Protein AF-A0A7S4C2U4-F1 (afdb_monomer_lite)

Organism: Chrysotila carterae (NCBI:txid13221)

InterPro domains:
  IPR002108 Actin-depolymerising factor homology domain [PF00241] (99-206)
  IPR002108 Actin-depolymerising factor homology domain [PS51263] (93-214)
  IPR011171 Glia maturation factor [PTHR11249] (96-211)
  IPR029006 ADF-H/Gelsolin-like domain superfamily [G3DSA:3.40.20.10] (89-213)

Foldseek 3Di:
DVVVVVVVVVVVVVVVVVVVVVVVVVVVVVVVVVVVVVVVVVVVVVVVVVVVVVVVVVVVVVVVVVVVVVVVVVVVVVCVVPPDDDPPDPPDQLDAAEDVCNLVVLVCCVPPADAFWKWKWDQPVVRSYIDTPDTDHDDDPVNVVVVLVVVLVVQAKIWMWGFHWDQDPVRDTDGAIAIEIRHHPNHDPSRVCSSPRCVVVVCVSSVHPDYDYD

Sequence (214 aa):
ARAAEAAAAAARQQQMRVAEKERAEEERKRRSIEGRQKQAEISRLAEEHRQQMAAIEAQMAAEQAALAAERQRQEQIRIEREAPKLKIVDGEDFSYNLQSGLASKLKTFRQRGNGGDTLVLKIEHELNELQLDASLKALSLEALSETLDDFASRAQPRYVLHIHQFAHADGRVSLPIAFLVLMPDHVPVHLKVLYTRPVAGLCDTFGVAKHVTP

Radius of gyration: 44.0 Å; chains: 1; bounding box: 71×60×136 Å

Secondary structure (DSSP, 8-state):
-HHHHHHHHHHHHHHHHHHHHHHHHHHHHHHHHHHHHHHHHHHHHHHHHHHHHHHHHHHHHHHHHHHHHHHHHHHHHHHHHHS------TT---PPEEPTTHHHHHHHHHHH--TT-EEEEEEETTTTEEEEEEEE-S--HHHHHHHHHHHHHTT--EEEEEE--EE-TTS-EE-PEEEEEE--TTS-HHHHHHHHTTHHHHHHHHT-S-EE--

Structure (mmCIF, N/CA/C/O backbone):
data_AF-A0A7S4C2U4-F1
#
_entry.id   AF-A0A7S4C2U4-F1
#
loop_
_atom_site.group_PDB
_atom_site.id
_atom_site.type_symbol
_atom_site.label_atom_id
_atom_site.label_alt_id
_atom_site.label_comp_id
_atom_site.label_asym_id
_atom_site.label_entity_id
_atom_site.label_seq_id
_atom_site.pdbx_PDB_ins_code
_atom_site.Cartn_x
_atom_site.Cartn_y
_atom_site.Cartn_z
_atom_site.occupancy
_atom_site.B_iso_or_equiv
_atom_site.auth_seq_id
_atom_site.auth_comp_id
_atom_site.auth_asym_id
_atom_site.auth_atom_id
_atom_site.pdbx_PDB_model_num
ATOM 1 N N . ALA A 1 1 ? 34.526 34.453 -110.792 1.00 60.12 1 ALA A N 1
ATOM 2 C CA . ALA A 1 1 ? 34.380 33.045 -110.361 1.00 60.12 1 ALA A CA 1
ATOM 3 C C . ALA A 1 1 ? 35.151 32.755 -109.064 1.00 60.12 1 ALA A C 1
ATOM 5 O O . ALA A 1 1 ? 34.501 32.594 -108.043 1.00 60.12 1 ALA A O 1
ATOM 6 N N . ARG A 1 2 ? 36.497 32.809 -109.040 1.00 58.97 2 ARG A N 1
ATOM 7 C CA . ARG A 1 2 ? 37.312 32.422 -107.858 1.00 58.97 2 ARG A CA 1
ATOM 8 C C . ARG A 1 2 ? 37.079 33.235 -106.565 1.00 58.97 2 ARG A C 1
ATOM 10 O O . ARG A 1 2 ? 37.134 32.669 -105.483 1.00 58.97 2 ARG A O 1
ATOM 17 N N . ALA A 1 3 ? 36.776 34.536 -106.653 1.00 62.75 3 ALA A N 1
ATOM 18 C CA . ALA A 1 3 ? 36.526 35.372 -105.465 1.00 62.75 3 ALA A CA 1
ATOM 19 C C . ALA A 1 3 ? 35.169 35.090 -104.781 1.00 62.75 3 ALA A C 1
ATOM 21 O O . ALA A 1 3 ? 35.074 35.133 -103.558 1.00 62.75 3 ALA A O 1
ATOM 22 N N . ALA A 1 4 ? 34.130 34.752 -105.555 1.00 66.00 4 ALA A N 1
ATOM 23 C CA . ALA A 1 4 ? 32.811 34.399 -105.019 1.00 66.00 4 ALA A CA 1
ATOM 24 C C . ALA A 1 4 ? 32.817 33.009 -104.356 1.00 66.00 4 ALA A C 1
ATOM 26 O O . ALA A 1 4 ? 32.166 32.796 -103.337 1.00 66.00 4 ALA A O 1
ATOM 27 N N . GLU A 1 5 ? 33.606 32.081 -104.899 1.00 68.00 5 GLU A N 1
ATOM 28 C CA . GLU A 1 5 ? 33.796 30.737 -104.348 1.00 68.00 5 GLU A CA 1
ATOM 29 C C . GLU A 1 5 ? 34.576 30.761 -103.020 1.00 68.00 5 GLU A C 1
ATOM 31 O O . GLU A 1 5 ? 34.187 30.094 -102.062 1.00 68.00 5 GLU A O 1
ATOM 36 N N . ALA A 1 6 ? 35.605 31.611 -102.911 1.00 70.62 6 ALA A N 1
ATOM 37 C CA . ALA A 1 6 ? 36.339 31.829 -101.662 1.00 70.62 6 ALA A CA 1
ATOM 38 C C . ALA A 1 6 ? 35.465 32.465 -100.561 1.00 70.62 6 ALA A C 1
ATOM 40 O O . ALA A 1 6 ? 35.530 32.049 -99.403 1.00 70.62 6 ALA A O 1
ATOM 41 N N . ALA A 1 7 ? 34.600 33.424 -100.914 1.00 71.44 7 ALA A N 1
ATOM 42 C CA . ALA A 1 7 ? 33.655 34.030 -99.973 1.00 71.44 7 ALA A CA 1
ATOM 43 C C . ALA A 1 7 ? 32.590 33.026 -99.488 1.00 71.44 7 ALA A C 1
ATOM 45 O O . ALA A 1 7 ? 32.277 32.977 -98.297 1.00 71.44 7 ALA A O 1
ATOM 46 N N . ALA A 1 8 ? 32.081 32.167 -100.379 1.00 72.69 8 ALA A N 1
ATOM 47 C CA . ALA A 1 8 ? 31.150 31.100 -100.016 1.00 72.69 8 ALA A CA 1
ATOM 48 C C . ALA A 1 8 ? 31.802 30.029 -99.118 1.00 72.69 8 ALA A C 1
ATOM 50 O O . ALA A 1 8 ? 31.168 29.536 -98.182 1.00 72.69 8 ALA A O 1
ATOM 51 N N . ALA A 1 9 ? 33.074 29.693 -99.354 1.00 76.00 9 ALA A N 1
ATOM 52 C CA . ALA A 1 9 ? 33.834 28.780 -98.500 1.00 76.00 9 ALA A CA 1
ATOM 53 C C . ALA A 1 9 ? 34.078 29.365 -97.095 1.00 76.00 9 ALA A C 1
ATOM 55 O O . ALA A 1 9 ? 33.896 28.661 -96.100 1.00 76.00 9 ALA A O 1
ATOM 56 N N . ALA A 1 10 ? 34.407 30.657 -96.998 1.00 77.19 10 ALA A N 1
ATOM 57 C CA . ALA A 1 10 ? 34.572 31.351 -95.720 1.00 77.19 10 ALA A CA 1
ATOM 58 C C . ALA A 1 10 ? 33.257 31.423 -94.920 1.00 77.19 10 ALA A C 1
ATOM 60 O O . ALA A 1 10 ? 33.250 31.144 -93.720 1.00 77.19 10 ALA A O 1
ATOM 61 N N . ALA A 1 11 ? 32.129 31.701 -95.584 1.00 78.44 11 ALA A N 1
ATOM 62 C CA . ALA A 1 11 ? 30.812 31.709 -94.947 1.00 78.44 11 ALA A CA 1
ATOM 63 C C . ALA A 1 11 ? 30.420 30.323 -94.399 1.00 78.44 11 ALA A C 1
ATOM 65 O O . ALA A 1 11 ? 29.939 30.220 -93.271 1.00 78.44 11 ALA A O 1
ATOM 66 N N . ARG A 1 12 ? 30.698 29.242 -95.144 1.00 79.50 12 ARG A N 1
ATOM 67 C CA . ARG A 1 12 ? 30.475 27.860 -94.675 1.00 79.50 12 ARG A CA 1
ATOM 68 C C . ARG A 1 12 ? 31.358 27.506 -93.478 1.00 79.50 12 ARG A C 1
ATOM 70 O O . ARG A 1 12 ? 30.877 26.892 -92.531 1.00 79.50 12 ARG A O 1
ATOM 77 N N . GLN A 1 13 ? 32.626 27.922 -93.475 1.00 79.06 13 GLN A N 1
ATOM 78 C CA . GLN A 1 13 ? 33.514 27.721 -92.323 1.00 79.06 13 GLN A CA 1
ATOM 79 C C . GLN A 1 13 ? 33.041 28.489 -91.085 1.00 79.06 13 GLN A C 1
ATOM 81 O O . GLN A 1 13 ? 33.108 27.967 -89.972 1.00 79.06 13 GLN A O 1
ATOM 86 N N . GLN A 1 14 ? 32.531 29.708 -91.261 1.00 80.81 14 GLN A N 1
ATOM 87 C CA . GLN A 1 14 ? 31.993 30.499 -90.160 1.00 80.81 14 GLN A CA 1
ATOM 88 C C . GLN A 1 14 ? 30.704 29.883 -89.598 1.00 80.81 14 GLN A C 1
ATOM 90 O O . GLN A 1 14 ? 30.564 29.792 -88.381 1.00 80.81 14 GLN A O 1
ATOM 95 N N . GLN A 1 15 ? 29.818 29.373 -90.459 1.00 81.75 15 GLN A N 1
ATOM 96 C CA . GLN A 1 15 ? 28.617 28.645 -90.040 1.00 81.75 15 GLN A CA 1
ATOM 97 C C . GLN A 1 15 ? 28.951 27.347 -89.292 1.00 81.75 15 GLN A C 1
ATOM 99 O O . GLN A 1 15 ? 28.357 27.083 -88.250 1.00 81.75 15 GLN A O 1
ATOM 104 N N . MET A 1 16 ? 29.943 26.574 -89.752 1.00 79.31 16 MET A N 1
ATOM 105 C CA . MET A 1 16 ? 30.397 25.372 -89.037 1.00 79.31 16 MET A CA 1
ATOM 106 C C . MET A 1 16 ? 30.960 25.707 -87.650 1.00 79.31 16 MET A C 1
ATOM 108 O O . MET A 1 16 ? 30.608 25.046 -86.680 1.00 79.31 16 MET A O 1
ATOM 112 N N . ARG A 1 17 ? 31.753 26.779 -87.521 1.00 82.75 17 ARG A N 1
ATOM 113 C CA . ARG A 1 17 ? 32.297 27.221 -86.222 1.00 82.75 17 ARG A CA 1
ATOM 114 C C . ARG A 1 17 ? 31.223 27.687 -85.239 1.00 82.75 17 ARG A C 1
ATOM 116 O O . ARG A 1 17 ? 31.384 27.495 -84.037 1.00 82.75 17 ARG A O 1
ATOM 123 N N . VAL A 1 18 ? 30.161 28.333 -85.723 1.00 85.62 18 VAL A N 1
ATOM 124 C CA . VAL A 1 18 ? 29.023 28.733 -84.877 1.00 85.62 18 VAL A CA 1
ATOM 125 C C . VAL A 1 18 ? 28.248 27.494 -84.427 1.00 85.62 18 VAL A C 1
ATOM 127 O O . VAL A 1 18 ? 28.039 27.323 -83.230 1.00 85.62 18 VAL A O 1
ATOM 130 N N . ALA A 1 19 ? 27.943 26.577 -85.349 1.00 83.75 19 ALA A N 1
ATOM 131 C CA . ALA A 1 19 ? 27.244 25.333 -85.032 1.00 83.75 19 ALA A CA 1
ATOM 132 C C . ALA A 1 19 ? 28.030 24.430 -84.057 1.00 83.75 19 ALA A C 1
ATOM 134 O O . ALA A 1 19 ? 27.440 23.806 -83.178 1.00 83.75 19 ALA A O 1
ATOM 135 N N . GLU A 1 20 ? 29.361 24.364 -84.168 1.00 87.38 20 GLU A N 1
ATOM 136 C CA . GLU A 1 20 ? 30.212 23.630 -83.218 1.00 87.38 20 GLU A CA 1
ATOM 137 C C . GLU A 1 20 ? 30.194 24.248 -81.816 1.00 87.38 20 GLU A C 1
ATOM 139 O O . GLU A 1 20 ? 30.134 23.519 -80.825 1.00 87.38 20 GLU A O 1
ATOM 144 N N . LYS A 1 21 ? 30.208 25.584 -81.715 1.00 86.12 21 LYS A N 1
ATOM 145 C CA . LYS A 1 21 ? 30.108 26.285 -80.426 1.00 86.12 21 LYS A CA 1
ATOM 146 C C . LYS A 1 21 ? 28.754 26.063 -79.759 1.00 86.12 21 LYS A C 1
ATOM 148 O O . LYS A 1 21 ? 28.721 25.769 -78.568 1.00 86.12 21 LYS A O 1
ATOM 153 N N . GLU A 1 22 ? 27.663 26.147 -80.517 1.00 85.38 22 GLU A N 1
ATOM 154 C CA . GLU A 1 22 ? 26.311 25.898 -80.003 1.00 85.38 22 GLU A CA 1
ATOM 155 C C . GLU A 1 22 ? 26.153 24.453 -79.515 1.00 85.38 22 GLU A C 1
ATOM 157 O O . GLU A 1 22 ? 25.696 24.230 -78.394 1.00 85.38 22 GLU A O 1
ATOM 162 N N . ARG A 1 23 ? 26.640 23.466 -80.283 1.00 83.12 23 ARG A N 1
ATOM 163 C CA . ARG A 1 23 ? 26.654 22.056 -79.853 1.00 83.12 23 ARG A CA 1
ATOM 164 C C . ARG A 1 23 ? 27.471 21.847 -78.578 1.00 83.12 23 ARG A C 1
ATOM 166 O O . ARG A 1 23 ? 27.026 21.137 -77.679 1.00 83.12 23 ARG A O 1
ATOM 173 N N . ALA A 1 24 ? 28.636 22.486 -78.469 1.00 84.25 24 ALA A N 1
ATOM 174 C CA . ALA A 1 24 ? 29.472 22.396 -77.274 1.00 84.25 24 ALA A CA 1
ATOM 175 C C . ALA A 1 24 ? 28.805 23.034 -76.039 1.00 84.25 24 ALA A C 1
ATOM 177 O O . ALA A 1 24 ? 28.948 22.527 -74.924 1.00 84.25 24 ALA A O 1
ATOM 178 N N . GLU A 1 25 ? 28.062 24.132 -76.208 1.00 85.56 25 GLU A N 1
ATOM 179 C CA . GLU A 1 25 ? 27.298 24.756 -75.123 1.00 85.56 25 GLU A CA 1
ATOM 180 C C . GLU A 1 25 ? 26.090 23.920 -74.693 1.00 85.56 25 GLU A C 1
ATOM 182 O O . GLU A 1 25 ? 25.845 23.770 -73.492 1.00 85.56 25 GLU A O 1
ATOM 187 N N . GLU A 1 26 ? 25.354 23.335 -75.638 1.00 83.88 26 GLU A N 1
ATOM 188 C CA . GLU A 1 26 ? 24.252 22.418 -75.337 1.00 83.88 26 GLU A CA 1
ATOM 189 C C . GLU A 1 26 ? 24.738 21.165 -74.605 1.00 83.88 26 GLU A C 1
ATOM 191 O O . GLU A 1 26 ? 24.127 20.749 -73.617 1.00 83.88 26 GLU A O 1
ATOM 196 N N . GLU A 1 27 ? 25.868 20.595 -75.023 1.00 85.31 27 GLU A N 1
ATOM 197 C CA . GLU A 1 27 ? 26.453 19.427 -74.369 1.00 85.31 27 GLU A CA 1
ATOM 198 C C . GLU A 1 27 ? 26.912 19.748 -72.936 1.00 85.31 27 GLU A C 1
ATOM 200 O O . GLU A 1 27 ? 26.676 18.966 -72.011 1.00 85.31 27 GLU A O 1
ATOM 205 N N . ARG A 1 28 ? 27.482 20.940 -72.701 1.00 83.50 28 ARG A N 1
ATOM 206 C CA . ARG A 1 28 ? 27.810 21.425 -71.347 1.00 83.50 28 ARG A CA 1
ATOM 207 C C . ARG A 1 28 ? 26.566 21.592 -70.475 1.00 83.50 28 ARG A C 1
ATOM 209 O O . ARG A 1 28 ? 26.591 21.195 -69.308 1.00 83.50 28 ARG A O 1
ATOM 216 N N . LYS A 1 29 ? 25.478 22.143 -71.024 1.00 87.75 29 LYS A N 1
ATOM 217 C CA . LYS A 1 29 ? 24.197 22.285 -70.309 1.00 87.75 29 LYS A CA 1
ATOM 218 C C . LYS A 1 29 ? 23.611 20.917 -69.950 1.00 87.75 29 LYS A C 1
ATOM 220 O O . LYS A 1 29 ? 23.240 20.721 -68.796 1.00 87.75 29 LYS A O 1
ATOM 225 N N . ARG A 1 30 ? 23.607 19.954 -70.882 1.00 85.06 30 ARG A N 1
ATOM 226 C CA . ARG A 1 30 ? 23.137 18.578 -70.630 1.00 85.06 30 ARG A CA 1
ATOM 227 C C . ARG A 1 30 ? 23.945 17.887 -69.535 1.00 85.06 30 ARG A C 1
ATOM 229 O O . ARG A 1 30 ? 23.359 17.439 -68.556 1.00 85.06 30 ARG A O 1
ATOM 236 N N . ARG A 1 31 ? 25.280 17.907 -69.620 1.00 83.44 31 ARG A N 1
ATOM 237 C CA . ARG A 1 31 ? 26.158 17.317 -68.590 1.00 83.44 31 ARG A CA 1
ATOM 238 C C . ARG A 1 31 ? 25.970 17.966 -67.215 1.00 83.44 31 ARG A C 1
ATOM 240 O O . ARG A 1 31 ? 26.028 17.279 -66.199 1.00 83.44 31 ARG A O 1
ATOM 247 N N . SER A 1 32 ? 25.723 19.277 -67.164 1.00 87.38 32 SER A N 1
ATOM 248 C CA . SER A 1 32 ? 25.450 19.985 -65.906 1.00 87.38 32 SER A CA 1
ATOM 249 C C . SER A 1 32 ? 24.106 19.585 -65.288 1.00 87.38 32 SER A C 1
ATOM 251 O O . SER A 1 32 ? 24.031 19.367 -64.078 1.00 87.38 32 SER A O 1
ATOM 253 N N . ILE A 1 33 ? 23.059 19.448 -66.106 1.00 86.88 33 ILE A N 1
ATOM 254 C CA . ILE A 1 33 ? 21.729 19.011 -65.659 1.00 86.88 33 ILE A CA 1
ATOM 255 C C . ILE A 1 33 ? 21.781 17.559 -65.175 1.00 86.88 33 ILE A C 1
ATOM 257 O O . ILE A 1 33 ? 21.327 17.278 -64.070 1.00 86.88 33 ILE A O 1
ATOM 261 N N . GLU A 1 34 ? 22.404 16.663 -65.940 1.00 86.25 34 GLU A N 1
ATOM 262 C CA . GLU A 1 34 ? 22.583 15.257 -65.560 1.00 86.25 34 GLU A CA 1
ATOM 263 C C . GLU A 1 34 ? 23.401 15.112 -64.270 1.00 86.25 34 GLU A C 1
ATOM 265 O O . GLU A 1 34 ? 23.058 14.308 -63.406 1.00 86.25 34 GLU A O 1
ATOM 270 N N . GLY A 1 35 ? 24.455 15.919 -64.095 1.00 86.19 35 GLY A N 1
ATOM 271 C CA . GLY A 1 35 ? 25.240 15.945 -62.859 1.00 86.19 35 GLY A CA 1
ATOM 272 C C . GLY A 1 35 ? 24.413 16.372 -61.643 1.00 86.19 35 GLY A C 1
ATOM 273 O O . GLY A 1 35 ? 24.498 15.744 -60.590 1.00 86.19 35 GLY A O 1
ATOM 274 N N . ARG A 1 36 ? 23.557 17.394 -61.791 1.00 86.75 36 ARG A N 1
ATOM 275 C CA . ARG A 1 36 ? 22.638 17.833 -60.725 1.00 86.75 36 ARG A CA 1
ATOM 276 C C . ARG A 1 36 ? 21.564 16.791 -60.418 1.00 86.75 36 ARG A C 1
ATOM 278 O O . ARG A 1 36 ? 21.256 16.590 -59.249 1.00 86.75 36 ARG A O 1
ATOM 285 N N . GLN A 1 37 ? 21.026 16.123 -61.437 1.00 88.12 37 GLN A N 1
ATOM 286 C CA . GLN A 1 37 ? 20.032 15.059 -61.267 1.00 88.12 37 GLN A CA 1
ATOM 287 C C . GLN A 1 37 ? 20.620 13.856 -60.524 1.00 88.12 37 GLN A C 1
ATOM 289 O O . GLN A 1 37 ? 20.046 13.428 -59.528 1.00 88.12 37 GLN A O 1
ATOM 294 N N . LYS A 1 38 ? 21.809 13.386 -60.926 1.00 90.12 38 LYS A N 1
ATOM 295 C CA . LYS A 1 38 ? 22.518 12.298 -60.232 1.00 90.12 38 LYS A CA 1
ATOM 296 C C . LYS A 1 38 ? 22.852 12.666 -58.788 1.00 90.12 38 LYS A C 1
ATOM 298 O O . LYS A 1 38 ? 22.666 11.854 -57.889 1.00 90.12 38 LYS A O 1
ATOM 303 N N . GLN A 1 39 ? 23.301 13.898 -58.544 1.00 89.81 39 GLN A N 1
ATOM 304 C CA . GLN A 1 39 ? 23.599 14.359 -57.188 1.00 89.81 39 GLN A CA 1
ATOM 305 C C . GLN A 1 39 ? 22.340 14.426 -56.307 1.00 89.81 39 GLN A C 1
ATOM 307 O O . GLN A 1 39 ? 22.391 14.033 -55.142 1.00 89.81 39 GLN A O 1
ATOM 312 N N . ALA A 1 40 ? 21.214 14.891 -56.858 1.00 90.38 40 ALA A N 1
ATOM 313 C CA . ALA A 1 40 ? 19.934 14.932 -56.155 1.00 90.38 40 ALA A CA 1
ATOM 314 C C . ALA A 1 40 ? 19.420 13.519 -55.824 1.00 90.38 40 ALA A C 1
ATOM 316 O O . ALA A 1 40 ? 18.981 13.267 -54.701 1.00 90.38 40 ALA A O 1
ATOM 317 N N . GLU A 1 41 ? 19.541 12.578 -56.760 1.00 90.75 41 GLU A N 1
ATOM 318 C CA . GLU A 1 41 ? 19.151 11.179 -56.561 1.00 90.75 41 GLU A CA 1
ATOM 319 C C . GLU A 1 41 ? 19.986 10.501 -55.464 1.00 90.75 41 GLU A C 1
ATOM 321 O O . GLU A 1 41 ? 19.426 9.892 -54.553 1.00 90.75 41 GLU A O 1
ATOM 326 N N . ILE A 1 42 ? 21.310 10.702 -55.469 1.00 89.50 42 ILE A N 1
ATOM 327 C CA . ILE A 1 42 ? 22.208 10.203 -54.414 1.00 89.50 42 ILE A CA 1
ATOM 328 C C . ILE A 1 42 ? 21.830 10.791 -53.049 1.00 89.50 42 ILE A C 1
ATOM 330 O O . ILE A 1 42 ? 21.787 10.060 -52.059 1.00 89.50 42 ILE A O 1
ATOM 334 N N . SER A 1 43 ? 21.528 12.094 -52.972 1.00 91.62 43 SER A N 1
ATOM 335 C CA . SER A 1 43 ? 21.109 12.707 -51.705 1.00 91.62 43 SER A CA 1
ATOM 336 C C . SER A 1 43 ? 19.789 12.145 -51.178 1.00 91.62 43 SER A C 1
ATOM 338 O O . SER A 1 43 ? 19.681 11.922 -49.972 1.00 91.62 43 SER A O 1
ATOM 340 N N . ARG A 1 44 ? 18.827 11.849 -52.064 1.00 93.31 44 ARG A N 1
ATOM 341 C CA . ARG A 1 44 ? 17.529 11.283 -51.683 1.00 93.31 44 ARG A CA 1
ATOM 342 C C . ARG A 1 44 ? 17.676 9.855 -51.169 1.00 93.31 44 ARG A C 1
ATOM 344 O O . ARG A 1 44 ? 17.186 9.549 -50.091 1.00 93.31 44 ARG A O 1
ATOM 351 N N . LEU A 1 45 ? 18.431 9.018 -51.883 1.00 92.88 45 LEU A N 1
ATOM 352 C CA . LEU A 1 45 ? 18.723 7.645 -51.461 1.00 92.88 45 LEU A CA 1
ATOM 353 C C . LEU A 1 45 ? 19.475 7.604 -50.122 1.00 92.88 45 LEU A C 1
ATOM 355 O O . LEU A 1 45 ? 19.182 6.769 -49.269 1.00 92.88 45 LEU A O 1
ATOM 359 N N . ALA A 1 46 ? 20.415 8.527 -49.901 1.00 92.69 46 ALA A N 1
ATOM 360 C CA . ALA A 1 46 ? 21.121 8.632 -48.626 1.00 92.69 46 ALA A CA 1
ATOM 361 C C . ALA A 1 46 ? 20.195 9.063 -47.476 1.00 92.69 46 ALA A C 1
ATOM 363 O O . ALA A 1 46 ? 20.379 8.627 -46.341 1.00 92.69 46 ALA A O 1
ATOM 364 N N . GLU A 1 47 ? 19.213 9.923 -47.744 1.00 92.62 47 GLU A N 1
ATOM 365 C CA . GLU A 1 47 ? 18.218 10.333 -46.754 1.00 92.62 47 GLU A CA 1
ATOM 366 C C . GLU A 1 47 ? 17.225 9.213 -46.435 1.00 92.62 47 GLU A C 1
ATOM 368 O O . GLU A 1 47 ? 17.003 8.933 -45.260 1.00 92.62 47 GLU A O 1
ATOM 373 N N . GLU A 1 48 ? 16.722 8.509 -47.451 1.00 93.69 48 GLU A N 1
ATOM 374 C CA . GLU A 1 48 ? 15.871 7.323 -47.296 1.00 93.69 48 GLU A CA 1
ATOM 375 C C . GLU A 1 48 ? 16.584 6.241 -46.470 1.00 93.69 48 GLU A C 1
ATOM 377 O O . GLU A 1 48 ? 16.022 5.725 -45.505 1.00 93.69 48 GLU A O 1
ATOM 382 N N . HIS A 1 49 ? 17.857 5.960 -46.767 1.00 93.06 49 HIS A N 1
ATOM 383 C CA . HIS A 1 49 ? 18.658 5.008 -45.995 1.00 93.06 49 HIS A CA 1
ATOM 384 C C . HIS A 1 49 ? 18.847 5.457 -44.536 1.00 93.06 49 HIS A C 1
ATOM 386 O O . HIS A 1 49 ? 18.742 4.645 -43.618 1.00 93.06 49 HIS A O 1
ATOM 392 N N . ARG A 1 50 ? 19.086 6.753 -44.280 1.00 93.00 50 ARG A N 1
ATOM 393 C CA . ARG A 1 50 ? 19.166 7.281 -42.904 1.00 93.00 50 ARG A CA 1
ATOM 394 C C . ARG A 1 50 ? 17.842 7.136 -42.155 1.00 93.00 50 ARG A C 1
ATOM 396 O O . ARG A 1 50 ? 17.856 6.748 -40.992 1.00 93.00 50 ARG A O 1
ATOM 403 N N . GLN A 1 51 ? 16.718 7.421 -42.809 1.00 92.56 51 GLN A N 1
ATOM 404 C CA . GLN A 1 51 ? 15.390 7.266 -42.212 1.00 92.56 51 GLN A CA 1
ATOM 405 C C . GLN A 1 51 ? 15.078 5.795 -41.904 1.00 92.56 51 GLN A C 1
ATOM 407 O O . GLN A 1 51 ? 14.557 5.497 -40.832 1.00 92.56 51 GLN A O 1
ATOM 412 N N . GLN A 1 52 ? 15.451 4.873 -42.795 1.00 92.50 52 GLN A N 1
ATOM 413 C CA . GLN A 1 52 ? 15.304 3.433 -42.571 1.00 92.50 52 GLN A CA 1
ATOM 414 C C . GLN A 1 52 ? 16.144 2.951 -41.385 1.00 92.50 52 GLN A C 1
ATOM 416 O O . GLN A 1 52 ? 15.623 2.251 -40.520 1.00 92.50 52 GLN A O 1
ATOM 421 N N . MET A 1 53 ? 17.410 3.369 -41.293 1.00 92.69 53 MET A N 1
ATOM 422 C CA . MET A 1 53 ? 18.269 3.009 -40.161 1.00 92.69 53 MET A CA 1
ATOM 423 C C . MET A 1 53 ? 17.734 3.564 -38.836 1.00 92.69 53 MET A C 1
ATOM 425 O O . MET A 1 53 ? 17.652 2.822 -37.862 1.00 92.69 53 MET A O 1
ATOM 429 N N . ALA A 1 54 ? 17.276 4.820 -38.811 1.00 94.12 54 ALA A N 1
ATOM 430 C CA . ALA A 1 54 ? 16.662 5.412 -37.622 1.00 94.12 54 ALA A CA 1
ATOM 431 C C . ALA A 1 54 ? 15.366 4.688 -37.205 1.00 94.12 54 ALA A C 1
ATOM 433 O O . ALA A 1 54 ? 15.112 4.507 -36.015 1.00 94.12 54 ALA A O 1
ATOM 434 N N . ALA A 1 55 ? 14.555 4.237 -38.168 1.00 94.69 55 ALA A N 1
ATOM 435 C CA . ALA A 1 55 ? 13.353 3.454 -37.885 1.00 94.69 55 ALA A CA 1
ATOM 436 C C . ALA A 1 55 ? 13.689 2.077 -37.287 1.00 94.69 55 ALA A C 1
ATOM 438 O O . ALA A 1 55 ? 13.039 1.653 -36.332 1.00 94.69 55 ALA A O 1
ATOM 439 N N . ILE A 1 56 ? 14.722 1.406 -37.805 1.00 94.06 56 ILE A N 1
ATOM 440 C CA . ILE A 1 56 ? 15.201 0.120 -37.276 1.00 94.06 56 ILE A CA 1
ATOM 441 C C . ILE A 1 56 ? 15.748 0.295 -35.854 1.00 94.06 56 ILE A C 1
ATOM 443 O O . ILE A 1 56 ? 15.407 -0.482 -34.964 1.00 94.06 56 ILE A O 1
ATOM 447 N N . GLU A 1 57 ? 16.541 1.338 -35.604 1.00 92.19 57 GLU A N 1
ATOM 448 C CA . GLU A 1 57 ? 17.049 1.654 -34.263 1.00 92.19 57 GLU A CA 1
ATOM 449 C C . GLU A 1 57 ? 15.917 1.936 -33.269 1.00 92.19 57 GLU A C 1
ATOM 451 O O . GLU A 1 57 ? 15.934 1.407 -32.157 1.00 92.19 57 GLU A O 1
ATOM 456 N N . ALA A 1 58 ? 14.896 2.697 -33.672 1.00 93.81 58 ALA A N 1
ATOM 457 C CA . ALA A 1 58 ? 13.731 2.963 -32.833 1.00 93.81 58 ALA A CA 1
ATOM 458 C C . ALA A 1 58 ? 12.936 1.684 -32.511 1.00 93.81 58 ALA A C 1
ATOM 460 O O . ALA A 1 58 ? 12.498 1.505 -31.373 1.00 93.81 58 ALA A O 1
ATOM 461 N N . GLN A 1 59 ? 12.781 0.775 -33.481 1.00 93.88 59 GLN A N 1
ATOM 462 C CA . GLN A 1 59 ? 12.133 -0.522 -33.264 1.00 93.88 59 GLN A CA 1
ATOM 463 C C . GLN A 1 59 ? 12.932 -1.402 -32.298 1.00 93.88 59 GLN A C 1
ATOM 465 O O . GLN A 1 59 ? 12.357 -1.926 -31.344 1.00 93.88 59 GLN A O 1
ATOM 470 N N . MET A 1 60 ? 14.253 -1.500 -32.476 1.00 92.50 60 MET A N 1
ATOM 471 C CA . MET A 1 60 ? 15.116 -2.253 -31.560 1.00 92.50 60 MET A CA 1
ATOM 472 C C . MET A 1 60 ? 15.098 -1.666 -30.143 1.00 92.50 60 MET A C 1
ATOM 474 O O . MET A 1 60 ? 15.056 -2.417 -29.171 1.00 92.50 60 MET A O 1
ATOM 478 N N . ALA A 1 61 ? 15.094 -0.337 -30.002 1.00 94.44 61 ALA A N 1
ATOM 479 C CA . ALA A 1 61 ? 15.014 0.318 -28.698 1.00 94.44 61 ALA A CA 1
ATOM 480 C C . ALA A 1 61 ? 13.671 0.043 -27.997 1.00 94.44 61 ALA A C 1
ATOM 482 O O . ALA A 1 61 ? 13.649 -0.252 -26.801 1.00 94.44 61 ALA A O 1
ATOM 483 N N . ALA A 1 62 ? 12.558 0.087 -28.737 1.00 93.00 62 ALA A N 1
ATOM 484 C CA . ALA A 1 62 ? 11.239 -0.256 -28.210 1.00 93.00 62 ALA A CA 1
ATOM 485 C C . ALA A 1 62 ? 11.161 -1.730 -27.773 1.00 93.00 62 ALA A C 1
ATOM 487 O O . ALA A 1 62 ? 10.630 -2.028 -26.703 1.00 93.00 62 ALA A O 1
ATOM 488 N N . GLU A 1 63 ? 11.739 -2.645 -28.554 1.00 91.19 63 GLU A N 1
ATOM 489 C CA . GLU A 1 63 ? 11.794 -4.072 -28.223 1.00 91.19 63 GLU A CA 1
ATOM 490 C C . GLU A 1 63 ? 12.664 -4.343 -26.984 1.00 91.19 63 GLU A C 1
ATOM 492 O O . GLU A 1 63 ? 12.255 -5.080 -26.084 1.00 91.19 63 GLU A O 1
ATOM 497 N N . GLN A 1 64 ? 13.827 -3.692 -26.870 1.00 89.06 64 GLN A N 1
ATOM 498 C CA . GLN A 1 64 ? 14.681 -3.787 -25.682 1.00 89.06 64 GLN A CA 1
ATOM 499 C C . GLN A 1 64 ? 13.989 -3.241 -24.428 1.00 89.06 64 GLN A C 1
ATOM 501 O O . GLN A 1 64 ? 14.093 -3.851 -23.361 1.00 89.06 64 GLN A O 1
ATOM 506 N N . ALA A 1 65 ? 13.255 -2.131 -24.544 1.00 92.69 65 ALA A N 1
ATOM 507 C CA . ALA A 1 65 ? 12.476 -1.575 -23.442 1.00 92.69 65 ALA A CA 1
ATOM 508 C C . ALA A 1 65 ? 11.347 -2.524 -23.003 1.00 92.69 65 ALA A C 1
ATOM 510 O O . ALA A 1 65 ? 11.164 -2.746 -21.805 1.00 92.69 65 ALA A O 1
ATOM 511 N N . ALA A 1 66 ? 10.638 -3.142 -23.954 1.00 92.62 66 ALA A N 1
ATOM 512 C CA . ALA A 1 66 ? 9.604 -4.134 -23.661 1.00 92.62 66 ALA A CA 1
ATOM 513 C C . ALA A 1 66 ? 10.186 -5.383 -22.974 1.00 92.62 66 ALA A C 1
ATOM 515 O O . ALA A 1 66 ? 9.645 -5.851 -21.971 1.00 92.62 66 ALA A O 1
ATOM 516 N N . LEU A 1 67 ? 11.330 -5.883 -23.452 1.00 90.50 67 LEU A N 1
ATOM 517 C CA . LEU A 1 67 ? 12.025 -7.013 -22.837 1.00 90.50 67 LEU A CA 1
ATOM 518 C C . LEU A 1 67 ? 12.513 -6.685 -21.418 1.00 90.50 67 LEU A C 1
ATOM 520 O O . LEU A 1 67 ? 12.437 -7.532 -20.528 1.00 90.50 67 LEU A O 1
ATOM 524 N N . ALA A 1 68 ? 13.010 -5.467 -21.187 1.00 92.81 68 ALA A N 1
ATOM 525 C CA . ALA A 1 68 ? 13.424 -5.015 -19.862 1.00 92.81 68 ALA A CA 1
ATOM 526 C C . ALA A 1 68 ? 12.237 -4.948 -18.887 1.00 92.81 68 ALA A C 1
ATOM 528 O O . ALA A 1 68 ? 12.357 -5.426 -17.757 1.00 92.81 68 ALA A O 1
ATOM 529 N N . ALA A 1 69 ? 11.089 -4.429 -19.332 1.00 90.62 69 ALA A N 1
ATOM 530 C CA . ALA A 1 69 ? 9.864 -4.399 -18.536 1.00 90.62 69 ALA A CA 1
ATOM 531 C C . ALA A 1 69 ? 9.367 -5.816 -18.191 1.00 90.62 69 ALA A C 1
ATOM 533 O O . ALA A 1 69 ? 9.008 -6.088 -17.045 1.00 90.62 69 ALA A O 1
ATOM 534 N N . GLU A 1 70 ? 9.418 -6.750 -19.144 1.00 89.31 70 GLU A N 1
ATOM 535 C CA . GLU A 1 70 ? 9.030 -8.144 -18.903 1.00 89.31 70 GLU A CA 1
ATOM 536 C C . GLU A 1 70 ? 9.988 -8.846 -17.926 1.00 89.31 70 GLU A C 1
ATOM 538 O O . GLU A 1 70 ? 9.546 -9.563 -17.030 1.00 89.31 70 GLU A O 1
ATOM 543 N N . ARG A 1 71 ? 11.300 -8.586 -18.016 1.00 89.19 71 ARG A N 1
ATOM 544 C CA . ARG A 1 71 ? 12.277 -9.086 -17.031 1.00 89.19 71 ARG A CA 1
ATOM 545 C C . ARG A 1 71 ? 12.003 -8.551 -15.631 1.00 89.19 71 ARG A C 1
ATOM 547 O O . ARG A 1 71 ? 12.060 -9.322 -14.679 1.00 89.19 71 ARG A O 1
ATOM 554 N N . GLN A 1 72 ? 11.688 -7.262 -15.499 1.00 85.38 72 GLN A N 1
ATOM 555 C CA . GLN A 1 72 ? 11.316 -6.677 -14.208 1.00 85.38 72 GLN A CA 1
ATOM 556 C C . GLN A 1 72 ? 10.053 -7.333 -13.642 1.00 85.38 72 GLN A C 1
ATOM 558 O O . GLN A 1 72 ? 10.015 -7.672 -12.463 1.00 85.38 72 GLN A O 1
ATOM 563 N N . ARG A 1 73 ? 9.044 -7.584 -14.485 1.00 86.94 73 ARG A N 1
ATOM 564 C CA . ARG A 1 73 ? 7.825 -8.297 -14.086 1.00 86.94 73 ARG A CA 1
ATOM 565 C C . ARG A 1 73 ? 8.117 -9.721 -13.612 1.00 86.94 73 ARG A C 1
ATOM 567 O O . ARG A 1 73 ? 7.585 -10.144 -12.589 1.00 86.94 73 ARG A O 1
ATOM 574 N N . GLN A 1 74 ? 8.961 -10.457 -14.332 1.00 79.44 74 GLN A N 1
ATOM 575 C CA . GLN A 1 74 ? 9.354 -11.815 -13.950 1.00 79.44 74 GLN A CA 1
ATOM 576 C C . GLN A 1 74 ? 10.152 -11.838 -12.647 1.00 79.44 74 GLN A C 1
ATOM 578 O O . GLN A 1 74 ? 9.915 -12.708 -11.812 1.00 79.44 74 GLN A O 1
ATOM 583 N N . GLU A 1 75 ? 11.046 -10.872 -12.447 1.00 78.69 75 GLU A N 1
ATOM 584 C CA . GLU A 1 75 ? 11.794 -10.721 -11.200 1.00 78.69 75 GLU A CA 1
ATOM 585 C C . GLU A 1 75 ? 10.856 -10.415 -10.026 1.00 78.69 75 GLU A C 1
ATOM 587 O O . GLU A 1 75 ? 10.969 -11.043 -8.977 1.00 78.69 75 GLU A O 1
ATOM 592 N N . GLN A 1 76 ? 9.860 -9.545 -10.223 1.00 73.44 76 GLN A N 1
ATOM 593 C CA . GLN A 1 76 ? 8.842 -9.255 -9.212 1.00 73.44 76 GLN A CA 1
ATOM 594 C C . GLN A 1 76 ? 8.050 -10.517 -8.827 1.00 73.44 76 GLN A C 1
ATOM 596 O O . GLN A 1 76 ? 7.908 -10.825 -7.646 1.00 73.44 76 GLN A O 1
ATOM 601 N N . ILE A 1 77 ? 7.611 -11.302 -9.819 1.00 71.56 77 ILE A N 1
ATOM 602 C CA . ILE A 1 77 ? 6.925 -12.586 -9.596 1.00 71.56 77 ILE A CA 1
ATOM 603 C C . ILE A 1 77 ? 7.846 -13.590 -8.885 1.00 71.56 77 ILE A C 1
ATOM 605 O O . ILE A 1 77 ? 7.384 -14.385 -8.062 1.00 71.56 77 ILE A O 1
ATOM 609 N N . ARG A 1 78 ? 9.150 -13.593 -9.197 1.00 74.38 78 ARG A N 1
ATOM 610 C CA . ARG A 1 78 ? 10.129 -14.459 -8.531 1.00 74.38 78 ARG A CA 1
ATOM 611 C C . ARG A 1 78 ? 10.271 -14.082 -7.062 1.00 74.38 78 ARG A C 1
ATOM 613 O O . ARG A 1 78 ? 10.150 -14.968 -6.224 1.00 74.38 78 ARG A O 1
ATOM 620 N N . ILE A 1 79 ? 10.445 -12.798 -6.759 1.00 66.94 79 ILE A N 1
ATOM 621 C CA . ILE A 1 79 ? 10.512 -12.282 -5.386 1.00 66.94 79 ILE A CA 1
ATOM 622 C C . ILE A 1 79 ? 9.239 -12.657 -4.614 1.00 66.94 79 ILE A C 1
ATOM 624 O O . ILE A 1 79 ? 9.331 -13.165 -3.501 1.00 66.94 79 ILE A O 1
ATOM 628 N N . GLU A 1 80 ? 8.054 -12.512 -5.212 1.00 64.25 80 GLU A N 1
ATOM 629 C CA . GLU A 1 80 ? 6.785 -12.930 -4.595 1.00 64.25 80 GLU A CA 1
ATOM 630 C C . GLU A 1 80 ? 6.699 -14.444 -4.335 1.00 64.25 80 GLU A C 1
ATOM 632 O O . GLU A 1 80 ? 6.097 -14.878 -3.351 1.00 64.25 80 GLU A O 1
ATOM 637 N N . ARG A 1 81 ? 7.293 -15.272 -5.205 1.00 63.94 81 ARG A N 1
ATOM 638 C CA . ARG A 1 81 ? 7.327 -16.738 -5.050 1.00 63.94 81 ARG A CA 1
ATOM 639 C C . ARG A 1 81 ? 8.368 -17.221 -4.043 1.00 63.94 81 ARG A C 1
ATOM 641 O O . ARG A 1 81 ? 8.131 -18.238 -3.387 1.00 63.94 81 ARG A O 1
ATOM 648 N N . GLU A 1 82 ? 9.515 -16.551 -3.993 1.00 52.53 82 GLU A N 1
ATOM 649 C CA . GLU A 1 82 ? 10.651 -16.851 -3.116 1.00 52.53 82 GLU A CA 1
ATOM 650 C C . GLU A 1 82 ? 10.512 -16.207 -1.735 1.00 52.53 82 GLU A C 1
ATOM 652 O O . GLU A 1 82 ? 11.210 -16.619 -0.807 1.00 52.53 82 GLU A O 1
ATOM 657 N N . ALA A 1 83 ? 9.576 -15.264 -1.571 1.00 48.28 83 ALA A N 1
ATOM 658 C CA . ALA A 1 83 ? 9.171 -14.755 -0.272 1.00 48.28 83 ALA A CA 1
ATOM 659 C C . ALA A 1 83 ? 8.899 -15.936 0.680 1.00 48.28 83 ALA A C 1
ATOM 661 O O . ALA A 1 83 ? 8.221 -16.902 0.297 1.00 48.28 83 ALA A O 1
ATOM 662 N N . PRO A 1 84 ? 9.455 -15.906 1.905 1.00 43.72 84 PRO A N 1
ATOM 663 C CA . PRO A 1 84 ? 9.409 -17.037 2.814 1.00 43.72 84 PRO A CA 1
ATOM 664 C C . PRO A 1 84 ? 7.957 -17.441 3.059 1.00 43.72 84 PRO A C 1
ATOM 666 O O . PRO A 1 84 ? 7.170 -16.709 3.658 1.00 43.72 84 PRO A O 1
ATOM 669 N N . LYS A 1 85 ? 7.592 -18.632 2.574 1.00 44.38 85 LYS A N 1
ATOM 670 C CA . LYS A 1 85 ? 6.278 -19.219 2.822 1.00 44.38 85 LYS A CA 1
ATOM 671 C C . LYS A 1 85 ? 6.143 -19.422 4.324 1.00 44.38 85 LYS A C 1
ATOM 673 O O . LYS A 1 85 ? 6.836 -20.257 4.905 1.00 44.38 85 LYS A O 1
ATOM 678 N N . LEU A 1 86 ? 5.254 -18.645 4.929 1.00 43.81 86 LEU A N 1
ATOM 679 C CA . LEU A 1 86 ? 4.897 -18.746 6.336 1.00 43.81 86 LEU A CA 1
ATOM 680 C C . LEU A 1 86 ? 4.533 -20.191 6.667 1.00 43.81 86 LEU A C 1
ATOM 682 O O . LEU A 1 86 ? 3.578 -20.747 6.118 1.00 43.81 86 LEU A O 1
ATOM 686 N N . LYS A 1 87 ? 5.310 -20.811 7.556 1.00 40.91 87 LYS A N 1
ATOM 687 C CA . LYS A 1 87 ? 4.939 -22.089 8.157 1.00 40.91 87 LYS A CA 1
ATOM 688 C C . LYS A 1 87 ? 3.858 -21.789 9.182 1.00 40.91 87 LYS A C 1
ATOM 690 O O . LYS A 1 87 ? 4.153 -21.363 10.289 1.00 40.91 87 LYS A O 1
ATOM 695 N N . ILE A 1 88 ? 2.608 -21.969 8.782 1.00 42.03 88 ILE A N 1
ATOM 696 C CA . ILE A 1 88 ? 1.477 -21.912 9.700 1.00 42.03 88 ILE A CA 1
ATOM 697 C C . ILE A 1 88 ? 1.557 -23.181 10.553 1.00 42.03 88 ILE A C 1
ATOM 699 O O . ILE A 1 88 ? 1.232 -24.267 10.078 1.00 42.03 88 ILE A O 1
ATOM 703 N N . VAL A 1 89 ? 2.068 -23.053 11.776 1.00 42.50 89 VAL A N 1
ATOM 704 C CA . VAL A 1 89 ? 2.031 -24.117 12.782 1.00 42.50 89 VAL A CA 1
ATOM 705 C C . VAL A 1 89 ? 0.666 -24.033 13.458 1.00 42.50 89 VAL A C 1
ATOM 707 O O . VAL A 1 89 ? 0.308 -23.002 14.027 1.00 42.50 89 VAL A O 1
ATOM 710 N N . ASP A 1 90 ? -0.146 -25.081 13.342 1.00 39.50 90 ASP A N 1
ATOM 711 C CA . ASP A 1 90 ? -1.433 -25.128 14.032 1.00 39.50 90 ASP A CA 1
ATOM 712 C C . ASP A 1 90 ? -1.203 -25.238 15.548 1.00 39.50 90 ASP A C 1
ATOM 714 O O . ASP A 1 90 ? -0.559 -26.175 16.017 1.00 39.50 90 ASP A O 1
ATOM 718 N N . GLY A 1 91 ? -1.732 -24.271 16.306 1.00 49.47 91 GLY A N 1
ATOM 719 C CA . GLY A 1 91 ? -1.705 -24.261 17.774 1.00 49.47 91 GLY A CA 1
ATOM 720 C C . GLY A 1 91 ? -0.946 -23.103 18.429 1.00 49.47 91 GLY A C 1
ATOM 721 O O . GLY A 1 91 ? -0.992 -22.999 19.651 1.00 49.47 91 GLY A O 1
ATOM 722 N N . GLU A 1 92 ? -0.283 -22.228 17.668 1.00 52.00 92 GLU A N 1
ATOM 723 C CA . GLU A 1 92 ? 0.324 -21.014 18.228 1.00 52.00 92 GLU A CA 1
ATOM 724 C C . GLU A 1 92 ? -0.696 -19.866 18.297 1.00 52.00 92 GLU A C 1
ATOM 726 O O . GLU A 1 92 ? -1.373 -19.551 17.314 1.00 52.00 92 GLU A O 1
ATOM 731 N N . ASP A 1 93 ? -0.807 -19.234 19.469 1.00 56.31 93 ASP A N 1
ATOM 732 C CA . ASP A 1 93 ? -1.518 -17.967 19.628 1.00 56.31 93 ASP A CA 1
ATOM 733 C C . ASP A 1 93 ? -0.844 -16.917 18.733 1.00 56.31 93 ASP A C 1
ATOM 735 O O . ASP A 1 93 ? 0.314 -16.552 18.955 1.00 56.31 93 ASP A O 1
ATOM 739 N N . PHE A 1 94 ? -1.567 -16.412 17.725 1.00 61.84 94 PHE A N 1
ATOM 740 C CA . 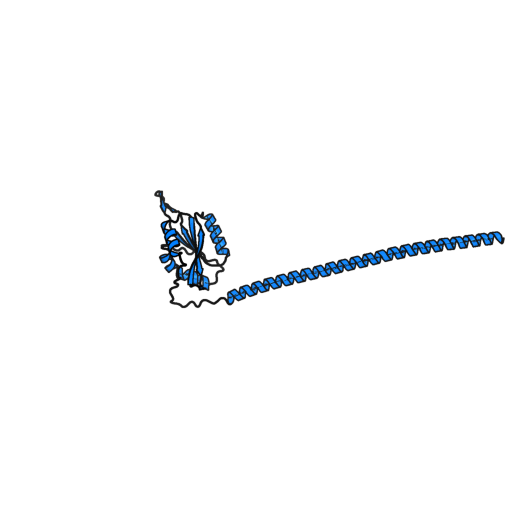PHE A 1 94 ? -1.129 -15.306 16.862 1.00 61.84 94 PHE A CA 1
ATOM 741 C C . PHE A 1 94 ? -1.123 -14.000 17.668 1.00 61.84 94 PHE A C 1
ATOM 743 O O . PHE A 1 94 ? -1.987 -13.135 17.514 1.00 61.84 94 PHE A O 1
ATOM 750 N N . SER A 1 95 ? -0.167 -13.898 18.586 1.00 69.06 95 SER A N 1
ATOM 751 C CA . SER A 1 95 ? 0.066 -12.742 19.437 1.00 69.06 95 SER A CA 1
ATOM 752 C C . SER A 1 95 ? 1.179 -11.891 18.830 1.00 69.06 95 SER A C 1
ATOM 754 O O . SER A 1 95 ? 2.314 -12.332 18.647 1.00 69.06 95 SER A O 1
ATOM 756 N N . TYR A 1 96 ? 0.823 -10.657 18.485 1.00 81.50 96 TYR A N 1
ATOM 757 C CA . TYR A 1 96 ? 1.757 -9.656 17.984 1.00 81.50 96 TYR A CA 1
ATOM 758 C C . TYR A 1 96 ? 2.147 -8.719 19.117 1.00 81.50 96 TYR A C 1
ATOM 760 O O . TYR A 1 96 ? 1.294 -8.270 19.889 1.00 81.50 96 TYR A O 1
ATOM 768 N N . ASN A 1 97 ? 3.428 -8.371 19.186 1.00 84.12 97 ASN A N 1
ATOM 769 C CA . ASN A 1 97 ? 3.873 -7.307 20.075 1.00 84.12 97 ASN A CA 1
ATOM 770 C C . ASN A 1 97 ? 3.314 -5.968 19.582 1.00 84.12 97 ASN A C 1
ATOM 772 O O . ASN A 1 97 ? 3.190 -5.741 18.384 1.00 84.12 97 ASN A O 1
ATOM 776 N N . LEU A 1 98 ? 2.963 -5.058 20.487 1.00 84.69 98 LEU A N 1
ATOM 777 C CA . LEU A 1 98 ? 2.556 -3.712 20.088 1.00 84.69 98 LEU A CA 1
ATOM 778 C C . LEU A 1 98 ? 3.795 -2.845 19.892 1.00 84.69 98 LEU A C 1
ATOM 780 O O . LEU A 1 98 ? 4.647 -2.792 20.782 1.00 84.69 98 LEU A O 1
ATOM 784 N N . GLN A 1 99 ? 3.837 -2.091 18.792 1.00 89.62 99 GLN A N 1
ATOM 785 C CA . GLN A 1 99 ? 4.844 -1.054 18.602 1.00 89.62 99 GLN A CA 1
ATOM 786 C C . GLN A 1 99 ? 4.937 -0.143 19.826 1.00 89.62 99 GLN A C 1
ATOM 788 O O . GLN A 1 99 ? 3.925 0.225 20.438 1.00 89.62 99 GLN A O 1
ATOM 793 N N . SER A 1 100 ? 6.157 0.267 20.173 1.00 84.81 100 SER A N 1
ATOM 794 C CA . SER A 1 100 ? 6.385 1.190 21.285 1.00 84.81 100 SER A CA 1
ATOM 795 C C . SER A 1 100 ? 5.495 2.438 21.164 1.00 84.81 100 SER A C 1
ATOM 797 O O . SER A 1 100 ? 5.473 3.129 20.145 1.00 84.81 100 SER A O 1
ATOM 799 N N . GLY A 1 101 ? 4.702 2.707 22.205 1.00 86.69 101 GLY A N 1
ATOM 800 C CA . GLY A 1 101 ? 3.749 3.821 22.250 1.00 86.69 101 GLY A CA 1
ATOM 801 C C . GLY A 1 101 ? 2.394 3.573 21.571 1.00 86.69 101 GLY A C 1
ATOM 802 O O . GLY A 1 101 ? 1.478 4.377 21.767 1.00 86.69 101 GLY A O 1
ATOM 803 N N . LEU A 1 102 ? 2.204 2.465 20.845 1.00 89.12 102 LEU A N 1
ATOM 804 C CA . LEU A 1 102 ? 0.920 2.125 20.223 1.00 89.12 102 LEU A CA 1
ATOM 805 C C . LEU A 1 102 ? -0.173 1.886 21.270 1.00 89.12 102 LEU A C 1
ATOM 807 O O . LEU A 1 102 ? -1.271 2.417 21.132 1.00 89.12 102 LEU A O 1
ATOM 811 N N . ALA A 1 103 ? 0.139 1.192 22.368 1.00 86.19 103 ALA A N 1
ATOM 812 C CA . ALA A 1 103 ? -0.802 0.987 23.474 1.00 86.19 103 ALA A CA 1
ATOM 813 C C . ALA A 1 103 ? -1.334 2.320 24.043 1.00 86.19 103 ALA A C 1
ATOM 815 O O . ALA A 1 103 ? -2.534 2.483 24.275 1.00 86.19 103 ALA A O 1
ATOM 816 N N . SER A 1 104 ? -0.455 3.315 24.200 1.00 88.94 104 SER A N 1
ATOM 817 C CA . SER A 1 104 ? -0.831 4.660 24.652 1.00 88.94 104 SER A CA 1
ATOM 818 C C . SER A 1 104 ? -1.696 5.394 23.625 1.00 88.94 104 SER A C 1
ATOM 820 O O . SER A 1 104 ? -2.652 6.076 24.008 1.00 88.94 104 SER A O 1
ATOM 822 N N . LYS A 1 105 ? -1.405 5.237 22.326 1.00 91.25 105 LYS A N 1
ATOM 823 C CA . LYS A 1 105 ? -2.214 5.811 21.240 1.00 91.25 105 LYS A CA 1
ATOM 824 C C . LYS A 1 105 ? -3.602 5.181 21.177 1.00 91.25 105 LYS A C 1
ATOM 826 O O . LYS A 1 105 ? -4.572 5.924 21.131 1.00 91.25 105 LYS A O 1
ATOM 831 N N . LEU A 1 106 ? -3.710 3.856 21.272 1.00 90.31 106 LEU A N 1
ATOM 832 C CA . LEU A 1 106 ? -4.988 3.134 21.314 1.00 90.31 106 LEU A CA 1
ATOM 833 C C . LEU A 1 106 ? -5.826 3.546 22.528 1.00 90.31 106 LEU A C 1
ATOM 835 O O . LEU A 1 106 ? -7.012 3.849 22.401 1.00 90.31 106 LEU A O 1
ATOM 839 N N . LYS A 1 107 ? -5.199 3.648 23.707 1.00 90.00 107 LYS A N 1
ATOM 840 C CA . LYS A 1 107 ? -5.864 4.153 24.914 1.00 90.00 107 LYS A CA 1
ATOM 841 C C . LYS A 1 107 ? -6.373 5.582 24.721 1.00 90.00 107 LYS A C 1
ATOM 843 O O . LYS A 1 107 ? -7.510 5.875 25.082 1.00 90.00 107 LYS A O 1
ATOM 848 N N . THR A 1 108 ? -5.551 6.457 24.144 1.00 91.88 108 THR A N 1
ATOM 849 C CA . THR A 1 108 ? -5.928 7.852 23.867 1.00 91.88 108 THR A CA 1
ATOM 850 C C . THR A 1 108 ? -7.057 7.931 22.847 1.00 91.88 108 THR A C 1
ATOM 852 O O . THR A 1 108 ? -8.011 8.664 23.072 1.00 91.88 108 THR A O 1
ATOM 855 N N . PHE A 1 109 ? -6.991 7.142 21.777 1.00 92.12 109 PHE A N 1
ATOM 856 C CA . PHE A 1 109 ? -8.020 7.049 20.748 1.00 92.12 109 PHE A CA 1
ATOM 857 C C . PHE A 1 109 ? -9.365 6.625 21.340 1.00 92.12 109 PHE A C 1
ATOM 859 O O . PHE A 1 109 ? -10.372 7.283 21.116 1.00 92.12 109 PHE A O 1
ATOM 866 N N . ARG A 1 110 ? -9.373 5.610 22.211 1.00 89.12 110 ARG A N 1
ATOM 867 C CA . ARG A 1 110 ? -10.596 5.162 22.887 1.00 89.12 110 ARG A CA 1
ATOM 868 C C . ARG A 1 110 ? -11.168 6.189 23.867 1.00 89.12 110 ARG A C 1
ATOM 870 O O . ARG A 1 110 ? -12.378 6.287 24.007 1.00 89.12 110 ARG A O 1
ATOM 877 N N . GLN A 1 111 ? -10.312 6.903 24.598 1.00 88.88 111 GLN A N 1
ATOM 878 C CA . GLN A 1 111 ? -10.750 7.801 25.676 1.00 88.88 111 GLN A CA 1
ATOM 879 C C . GLN A 1 111 ? -11.043 9.232 25.218 1.00 88.88 111 GLN A C 1
ATOM 881 O O . GLN A 1 111 ? -11.821 9.925 25.866 1.00 88.88 111 GLN A O 1
ATOM 886 N N . ARG A 1 112 ? -10.361 9.704 24.173 1.00 89.69 112 ARG A N 1
ATOM 887 C CA . ARG A 1 112 ? -10.358 11.109 23.736 1.00 89.69 112 ARG A CA 1
ATOM 888 C C . ARG A 1 112 ? -10.606 11.275 22.238 1.00 89.69 112 ARG A C 1
ATOM 890 O O . ARG A 1 112 ? -10.448 12.383 21.735 1.00 89.69 112 ARG A O 1
ATOM 897 N N . GLY A 1 113 ? -10.895 10.192 21.524 1.00 88.19 113 GLY A N 1
ATOM 898 C CA . GLY A 1 113 ? -11.177 10.254 20.100 1.00 88.19 113 GLY A CA 1
ATOM 899 C C . GLY A 1 113 ? -12.541 10.880 19.823 1.00 88.19 113 GLY A C 1
ATOM 900 O O . GLY A 1 113 ? -13.480 10.734 20.607 1.00 88.19 113 GLY A O 1
ATOM 901 N N . ASN A 1 114 ? -12.625 11.588 18.704 1.00 91.62 114 ASN A N 1
ATOM 902 C CA . ASN A 1 114 ? -13.840 12.232 18.223 1.00 91.62 114 ASN A CA 1
ATOM 903 C C . ASN A 1 114 ? -14.426 11.469 17.030 1.00 91.62 114 ASN A C 1
ATOM 905 O O . ASN A 1 114 ? -13.757 10.635 16.421 1.00 91.62 114 ASN A O 1
ATOM 909 N N . GLY A 1 115 ? -15.675 11.781 16.671 1.00 90.38 115 GLY A N 1
ATOM 910 C CA . GLY A 1 115 ? -16.286 11.270 15.443 1.00 90.38 115 GLY A CA 1
ATOM 911 C C . GLY A 1 115 ? -15.417 11.577 14.219 1.00 90.38 115 GLY A C 1
ATOM 912 O O . GLY A 1 115 ? -14.973 12.710 14.042 1.00 90.38 115 GLY A O 1
ATOM 913 N N . GLY A 1 116 ? -15.154 10.559 13.402 1.00 89.44 116 GLY A N 1
ATOM 914 C CA . GLY A 1 116 ? -14.296 10.655 12.221 1.00 89.44 116 GLY A CA 1
ATOM 915 C C . GLY A 1 116 ? -12.822 10.317 12.468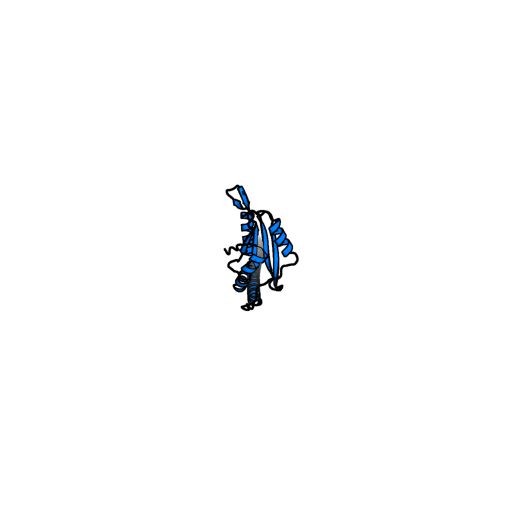 1.00 89.44 116 GLY A C 1
ATOM 916 O O . GLY A 1 116 ? -12.064 10.165 11.508 1.00 89.44 116 GLY A O 1
ATOM 917 N N . ASP A 1 117 ? -12.378 10.171 13.719 1.00 94.44 117 ASP A N 1
ATOM 918 C CA . ASP A 1 117 ? -11.000 9.761 13.992 1.00 94.44 117 ASP A CA 1
ATOM 919 C C . ASP A 1 117 ? -10.778 8.307 13.556 1.00 94.44 117 ASP A C 1
ATOM 921 O O . ASP A 1 117 ? -11.569 7.412 13.862 1.00 94.44 117 ASP A O 1
ATOM 925 N N . THR A 1 118 ? -9.679 8.073 12.839 1.00 94.00 118 THR A N 1
ATOM 926 C CA . THR A 1 118 ? -9.359 6.779 12.230 1.00 94.00 118 THR A CA 1
ATOM 927 C C . THR A 1 118 ? -7.900 6.404 12.477 1.00 94.00 118 THR A C 1
ATOM 929 O O . THR A 1 118 ? -6.990 7.196 12.225 1.00 94.00 118 THR A O 1
ATOM 932 N N . LEU A 1 119 ? -7.656 5.181 12.945 1.00 94.25 119 LEU A N 1
ATOM 933 C CA . LEU A 1 119 ? -6.325 4.580 13.015 1.00 94.25 119 LEU A CA 1
ATOM 934 C C . LEU A 1 119 ? -6.232 3.427 12.028 1.00 94.25 119 LEU A C 1
ATOM 936 O O . LEU A 1 119 ? -7.109 2.569 11.980 1.00 94.25 119 LEU A O 1
ATOM 940 N N . VAL A 1 120 ? -5.131 3.386 11.294 1.00 93.62 120 VAL A N 1
ATOM 941 C CA . VAL A 1 120 ? -4.809 2.319 10.353 1.00 93.62 120 VAL A CA 1
ATOM 942 C C . VAL A 1 120 ? -3.583 1.591 10.878 1.00 93.62 120 VAL A C 1
ATOM 944 O O . VAL A 1 120 ? -2.565 2.217 11.180 1.00 93.62 120 VAL A O 1
ATOM 947 N N . LEU A 1 121 ? -3.692 0.276 11.026 1.00 93.50 121 LEU A N 1
ATOM 948 C CA . LEU A 1 121 ? -2.661 -0.587 11.588 1.00 93.50 121 LEU A CA 1
ATOM 949 C C . LEU A 1 121 ? -2.287 -1.669 10.573 1.00 93.50 121 LEU A C 1
ATOM 951 O O . LEU A 1 121 ? -3.124 -2.136 9.794 1.00 93.50 121 LEU A O 1
ATOM 955 N N . LYS A 1 122 ? -1.030 -2.098 10.623 1.00 92.56 122 LYS A N 1
ATOM 956 C CA . LYS A 1 122 ? -0.496 -3.194 9.812 1.00 92.56 122 LYS A CA 1
ATOM 957 C C . LYS A 1 122 ? 0.290 -4.163 10.688 1.00 92.56 122 LYS A C 1
ATOM 959 O O . LYS A 1 122 ? 0.789 -3.773 11.745 1.00 92.56 122 LYS A O 1
ATOM 964 N N . ILE A 1 123 ? 0.403 -5.407 10.242 1.00 90.69 123 ILE A N 1
ATOM 965 C CA . ILE A 1 123 ? 1.281 -6.390 10.870 1.00 90.69 123 ILE A CA 1
ATOM 966 C C . ILE A 1 123 ? 2.632 -6.318 10.167 1.00 90.69 123 ILE A C 1
ATOM 968 O O . ILE A 1 123 ? 2.706 -6.497 8.954 1.00 90.69 123 ILE A O 1
ATOM 972 N N . GLU A 1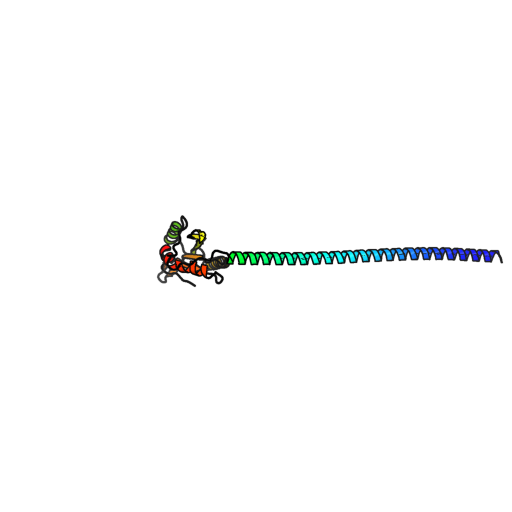 124 ? 3.689 -6.079 10.934 1.00 88.81 124 GLU A N 1
ATOM 973 C CA . GLU A 1 124 ? 5.061 -6.276 10.490 1.00 88.81 124 GLU A CA 1
ATOM 974 C C . GLU A 1 124 ? 5.495 -7.688 10.880 1.00 88.81 124 GLU A C 1
ATOM 976 O O . GLU A 1 124 ? 5.795 -7.971 12.043 1.00 88.81 124 GLU A O 1
ATOM 981 N N . HIS A 1 125 ? 5.456 -8.601 9.909 1.00 79.75 125 HIS A N 1
ATOM 982 C CA . HIS A 1 125 ? 5.684 -10.018 10.172 1.00 79.75 125 HIS A CA 1
ATOM 983 C C . HIS A 1 125 ? 7.129 -10.295 10.598 1.00 79.75 125 HIS A C 1
ATOM 985 O O . HIS A 1 125 ? 7.351 -11.108 11.491 1.00 79.75 125 HIS A O 1
ATOM 991 N N . GLU A 1 126 ? 8.112 -9.613 10.003 1.00 82.62 126 GLU A N 1
ATOM 992 C CA . GLU A 1 126 ? 9.530 -9.848 10.316 1.00 82.62 126 GLU A CA 1
ATOM 993 C C . GLU A 1 126 ? 9.864 -9.532 11.779 1.00 82.62 126 GLU A C 1
ATOM 995 O O . GLU A 1 126 ? 10.716 -10.182 12.383 1.00 82.62 126 GLU A O 1
ATOM 1000 N N . LEU A 1 127 ? 9.153 -8.563 12.360 1.00 83.38 127 LEU A N 1
ATOM 1001 C CA . LEU A 1 127 ? 9.315 -8.133 13.749 1.00 83.38 127 LEU A CA 1
ATOM 1002 C C . LEU A 1 127 ? 8.286 -8.763 14.699 1.00 83.38 127 LEU A C 1
ATOM 1004 O O . LEU A 1 127 ? 8.348 -8.534 15.906 1.00 83.38 127 LEU A O 1
ATOM 1008 N N . ASN A 1 128 ? 7.337 -9.540 14.167 1.00 83.44 128 ASN A N 1
ATOM 1009 C CA . ASN A 1 128 ? 6.154 -10.016 14.881 1.00 83.44 128 ASN A CA 1
ATOM 1010 C C . ASN A 1 128 ? 5.455 -8.887 15.673 1.00 83.44 128 ASN A C 1
ATOM 1012 O O . ASN A 1 128 ? 5.135 -9.024 16.859 1.00 83.44 128 ASN A O 1
ATOM 1016 N N . GLU A 1 129 ? 5.253 -7.740 15.018 1.00 87.00 129 GLU A N 1
ATOM 1017 C CA . GLU A 1 129 ? 4.814 -6.500 15.659 1.00 87.00 129 GLU A CA 1
ATOM 1018 C C . GLU A 1 129 ? 3.609 -5.880 14.940 1.00 87.00 129 GLU A C 1
ATOM 1020 O O . GLU A 1 129 ? 3.562 -5.787 13.716 1.00 87.00 129 GLU A O 1
ATOM 1025 N N . LEU A 1 130 ? 2.628 -5.406 15.705 1.00 90.31 130 LEU A N 1
ATOM 1026 C CA . LEU A 1 130 ? 1.539 -4.576 15.214 1.00 90.31 130 LEU A CA 1
ATOM 1027 C C . LEU A 1 130 ? 1.975 -3.109 15.235 1.00 90.31 130 LEU A C 1
ATOM 1029 O O . LEU A 1 130 ? 2.258 -2.550 16.299 1.00 90.31 130 LEU A O 1
ATOM 1033 N N . GLN A 1 131 ? 1.969 -2.477 14.065 1.00 92.81 131 GLN A N 1
ATOM 1034 C CA . GLN A 1 131 ? 2.449 -1.112 13.869 1.00 92.81 131 GLN A CA 1
ATOM 1035 C C . GLN A 1 131 ? 1.339 -0.168 13.421 1.00 92.81 131 GLN A C 1
ATOM 1037 O O . GLN A 1 131 ? 0.370 -0.563 12.767 1.00 92.81 131 GLN A O 1
ATOM 1042 N N . LEU A 1 132 ? 1.510 1.112 13.751 1.00 93.12 132 LEU A N 1
ATOM 1043 C CA . LEU A 1 132 ? 0.665 2.179 13.228 1.00 93.12 132 LEU A CA 1
ATOM 1044 C C . LEU A 1 132 ? 1.113 2.551 11.813 1.00 93.12 132 LEU A C 1
ATOM 1046 O O . LEU A 1 132 ? 2.218 3.055 11.638 1.00 93.12 132 LEU A O 1
ATOM 1050 N N . ASP A 1 133 ? 0.235 2.352 10.833 1.00 92.56 133 ASP A N 1
ATOM 1051 C CA . ASP A 1 133 ? 0.468 2.764 9.446 1.00 92.56 133 ASP A CA 1
ATOM 1052 C C . ASP A 1 133 ? 0.058 4.231 9.246 1.00 92.56 133 ASP A C 1
ATOM 1054 O O . ASP A 1 133 ? 0.839 5.049 8.763 1.00 92.56 133 ASP A O 1
ATOM 1058 N N . ALA A 1 134 ? -1.143 4.605 9.703 1.00 91.19 134 ALA A N 1
ATOM 1059 C CA . ALA A 1 134 ? -1.634 5.979 9.619 1.00 91.19 134 ALA A CA 1
ATOM 1060 C C . ALA A 1 134 ? -2.560 6.351 10.786 1.00 91.19 134 ALA A C 1
ATOM 1062 O O . ALA A 1 134 ? -3.247 5.512 11.366 1.00 91.19 134 ALA A O 1
ATOM 1063 N N . SER A 1 135 ? -2.593 7.642 11.120 1.00 92.62 135 SER A N 1
ATOM 1064 C CA . SER A 1 135 ? -3.535 8.228 12.078 1.00 92.62 135 SER A CA 1
ATOM 1065 C C . SER A 1 135 ? -4.174 9.446 11.437 1.00 92.62 135 SER A C 1
ATOM 1067 O O . SER A 1 135 ? -3.500 10.443 11.189 1.00 92.62 135 SER A O 1
ATOM 1069 N N . LEU A 1 136 ? -5.475 9.368 11.209 1.00 92.31 136 LEU A N 1
ATOM 1070 C CA . LEU A 1 136 ? -6.260 10.383 10.523 1.00 92.31 136 LEU A CA 1
ATOM 1071 C C . LEU A 1 136 ? -7.319 10.912 11.492 1.00 92.31 136 LEU A C 1
ATOM 1073 O O . LEU A 1 136 ? -7.826 10.167 12.331 1.00 92.31 136 LEU A O 1
ATOM 1077 N N . LYS A 1 137 ? -7.611 12.210 11.430 1.00 91.50 137 LYS A N 1
ATOM 1078 C CA . LYS A 1 137 ? -8.533 12.873 12.361 1.00 91.50 137 LYS A CA 1
ATOM 1079 C C . LYS A 1 137 ? -9.677 13.524 11.611 1.00 91.50 137 LYS A C 1
ATOM 1081 O O . LYS A 1 137 ? -9.436 14.093 10.550 1.00 91.50 137 LYS A O 1
ATOM 1086 N N . ALA A 1 138 ? -10.867 13.488 12.207 1.00 86.75 138 ALA A N 1
ATOM 1087 C CA . ALA A 1 138 ? -12.064 14.156 11.692 1.00 86.75 138 ALA A CA 1
ATOM 1088 C C . ALA A 1 138 ? -12.358 13.870 10.200 1.00 86.75 138 ALA A C 1
ATOM 1090 O O . ALA A 1 138 ? -12.698 14.779 9.443 1.00 86.75 138 ALA A O 1
ATOM 1091 N N . LEU A 1 139 ? -12.213 12.612 9.768 1.00 87.81 139 LEU A N 1
ATOM 1092 C CA . LEU A 1 139 ? -12.596 12.196 8.418 1.00 87.81 139 LEU A CA 1
ATOM 1093 C C . LEU A 1 139 ? -14.118 12.118 8.282 1.00 87.81 139 LEU A C 1
ATOM 1095 O O . LEU A 1 139 ? -14.802 11.572 9.151 1.00 87.81 139 LEU A O 1
ATOM 1099 N N . SER A 1 140 ? -14.634 12.602 7.152 1.00 88.56 140 SER A N 1
ATOM 1100 C CA . SER A 1 140 ? -15.982 12.253 6.702 1.00 88.56 140 SER A CA 1
ATOM 1101 C C . SER A 1 140 ? -16.023 10.793 6.233 1.00 88.56 140 SER A C 1
ATOM 1103 O O . SER A 1 140 ? -14.989 10.196 5.935 1.00 88.56 140 SER A O 1
ATOM 1105 N N . LEU A 1 141 ? -17.221 10.208 6.143 1.00 85.38 141 LEU A N 1
ATOM 1106 C CA . LEU A 1 141 ? -17.388 8.842 5.626 1.00 85.38 141 LEU A CA 1
ATOM 1107 C C . LEU A 1 141 ? -16.934 8.713 4.163 1.00 85.38 141 LEU A C 1
ATOM 1109 O O . LEU A 1 141 ? -16.348 7.701 3.795 1.00 85.38 141 LEU A O 1
ATOM 1113 N N . GLU A 1 142 ? -17.160 9.747 3.352 1.00 87.81 142 GLU A N 1
ATOM 1114 C CA . GLU A 1 142 ? -16.707 9.806 1.956 1.00 87.81 142 GLU A CA 1
ATOM 1115 C C . GLU A 1 142 ? -15.176 9.799 1.878 1.00 87.81 142 GLU A C 1
ATOM 1117 O O . GLU A 1 142 ? -14.594 8.942 1.218 1.00 87.81 142 GLU A O 1
ATOM 1122 N N . ALA A 1 143 ? -14.516 10.669 2.650 1.00 88.19 143 ALA A N 1
ATOM 1123 C CA . ALA A 1 143 ? -13.058 10.725 2.701 1.00 88.19 143 ALA A CA 1
ATOM 1124 C C . ALA A 1 143 ? -12.448 9.444 3.294 1.00 88.19 143 ALA A C 1
ATOM 1126 O O . ALA A 1 143 ? -11.360 9.028 2.895 1.00 88.19 143 ALA A O 1
ATOM 1127 N N . LEU A 1 144 ? -13.142 8.794 4.238 1.00 87.06 144 LEU A N 1
ATOM 1128 C CA . LEU A 1 144 ? -12.755 7.477 4.733 1.00 87.06 144 LEU A CA 1
ATOM 1129 C C . LEU A 1 144 ? -12.794 6.442 3.604 1.00 87.06 144 LEU A C 1
ATOM 1131 O O . LEU A 1 144 ? -11.836 5.690 3.480 1.00 87.06 144 LEU A O 1
ATOM 1135 N N . SER A 1 145 ? -13.849 6.413 2.784 1.00 87.44 145 SER A N 1
ATOM 1136 C CA . SER A 1 145 ? -13.954 5.484 1.650 1.00 87.44 145 SER A CA 1
ATOM 1137 C C . SER A 1 145 ? -12.797 5.657 0.670 1.00 87.44 145 SER A C 1
ATOM 1139 O O . SER A 1 145 ? -12.107 4.687 0.379 1.00 87.44 145 SER A O 1
ATOM 1141 N N . GLU A 1 146 ? -12.520 6.891 0.241 1.00 88.12 146 GLU A N 1
ATOM 1142 C CA . GLU A 1 146 ? -11.401 7.190 -0.667 1.00 88.12 146 GLU A CA 1
ATOM 1143 C C . GLU A 1 146 ? -10.060 6.744 -0.071 1.00 88.12 146 GLU A C 1
ATOM 1145 O O . GLU A 1 146 ? -9.240 6.102 -0.724 1.00 88.12 146 GLU A O 1
ATOM 1150 N N . THR A 1 147 ? -9.865 7.014 1.221 1.00 85.62 147 THR A N 1
ATOM 1151 C CA . THR A 1 147 ? -8.665 6.591 1.943 1.00 85.62 147 THR A CA 1
ATOM 1152 C C . THR A 1 147 ? -8.546 5.061 1.996 1.00 85.62 147 THR A C 1
ATOM 1154 O O . THR A 1 147 ? -7.450 4.511 1.865 1.00 85.62 147 THR A O 1
ATOM 1157 N N . LEU A 1 148 ? -9.654 4.349 2.222 1.00 84.69 148 LEU A N 1
ATOM 1158 C CA . LEU A 1 148 ? -9.675 2.886 2.236 1.00 84.69 148 LEU A CA 1
ATOM 1159 C C . LEU A 1 148 ? -9.343 2.311 0.856 1.00 84.69 148 LEU A C 1
ATOM 1161 O O . LEU A 1 148 ? -8.597 1.334 0.797 1.00 84.69 148 LEU A O 1
ATOM 1165 N N . ASP A 1 149 ? -9.816 2.934 -0.222 1.00 85.19 149 ASP A N 1
ATOM 1166 C CA . ASP A 1 149 ? -9.508 2.537 -1.599 1.00 85.19 149 ASP A CA 1
ATOM 1167 C C . ASP A 1 149 ? -8.020 2.741 -1.928 1.00 85.19 149 ASP A C 1
ATOM 1169 O O . ASP A 1 149 ? -7.368 1.841 -2.468 1.00 85.19 149 ASP A O 1
ATOM 1173 N N . ASP A 1 150 ? -7.435 3.864 -1.501 1.00 84.12 150 ASP A N 1
ATOM 1174 C CA . ASP A 1 150 ? -5.995 4.123 -1.618 1.00 84.12 150 ASP A CA 1
ATOM 1175 C C . ASP A 1 150 ? -5.161 3.063 -0.887 1.00 84.12 150 ASP A C 1
ATOM 1177 O O . ASP A 1 150 ? -4.118 2.605 -1.369 1.00 84.12 150 ASP A O 1
ATOM 1181 N N . PHE A 1 151 ? -5.612 2.645 0.295 1.00 81.06 151 PHE A N 1
ATOM 1182 C CA . PHE A 1 151 ? -4.973 1.566 1.033 1.00 81.06 151 PHE A CA 1
ATOM 1183 C C . PHE A 1 151 ? -5.190 0.202 0.369 1.00 81.06 151 PHE A C 1
ATOM 1185 O O . PHE A 1 151 ? -4.250 -0.598 0.320 1.00 81.06 151 PHE A O 1
ATOM 1192 N N . ALA A 1 152 ? -6.379 -0.063 -0.170 1.00 75.31 152 ALA A N 1
ATOM 1193 C CA . ALA A 1 152 ? -6.694 -1.307 -0.862 1.00 75.31 152 ALA A CA 1
ATOM 1194 C C . ALA A 1 152 ? -5.862 -1.478 -2.144 1.00 75.31 152 ALA A C 1
ATOM 1196 O O . ALA A 1 152 ? -5.366 -2.575 -2.412 1.00 75.31 152 ALA A O 1
ATOM 1197 N N . SER A 1 153 ? -5.606 -0.382 -2.866 1.00 74.81 153 SER A N 1
ATOM 1198 C CA . SER A 1 153 ? -4.737 -0.325 -4.052 1.00 74.81 153 SER A CA 1
ATOM 1199 C C . SER A 1 153 ? -3.306 -0.811 -3.776 1.00 74.81 153 SER A C 1
ATOM 1201 O O . SER A 1 153 ? -2.666 -1.424 -4.629 1.00 74.81 153 SER A O 1
ATOM 1203 N N . ARG A 1 154 ? -2.808 -0.653 -2.541 1.00 74.75 154 ARG A N 1
ATOM 1204 C CA . ARG A 1 154 ? -1.471 -1.132 -2.131 1.00 74.75 154 ARG A CA 1
ATOM 1205 C C . ARG A 1 154 ? -1.377 -2.659 -1.974 1.00 74.75 154 ARG A C 1
ATOM 1207 O O . ARG A 1 154 ? -0.335 -3.141 -1.537 1.00 74.75 154 ARG A O 1
ATOM 1214 N N . ALA A 1 155 ? -2.447 -3.403 -2.275 1.00 72.00 155 ALA A N 1
ATOM 1215 C CA . ALA A 1 155 ? -2.521 -4.869 -2.294 1.00 72.00 155 ALA A CA 1
ATOM 1216 C C . ALA A 1 155 ? -2.110 -5.575 -0.984 1.00 72.00 155 ALA A C 1
ATOM 1218 O O . ALA A 1 155 ? -1.795 -6.765 -0.985 1.00 72.00 155 ALA A O 1
ATOM 1219 N N . GLN A 1 156 ? -2.132 -4.862 0.145 1.00 83.44 156 GLN A N 1
ATOM 1220 C CA . GLN A 1 156 ? -1.780 -5.399 1.457 1.00 83.44 156 GLN A CA 1
ATOM 1221 C C . GLN A 1 156 ? -2.938 -5.215 2.440 1.00 83.44 156 GLN A C 1
ATOM 1223 O O . GLN A 1 156 ? -3.532 -4.131 2.484 1.00 83.44 156 GLN A O 1
ATOM 1228 N N . PRO A 1 157 ? -3.260 -6.248 3.236 1.00 90.81 157 PRO A N 1
ATOM 1229 C CA . PRO A 1 157 ? -4.325 -6.169 4.220 1.00 90.81 157 PRO A CA 1
ATOM 1230 C C . PRO A 1 157 ? -3.965 -5.212 5.362 1.00 90.81 157 PRO A C 1
ATOM 1232 O O . PRO A 1 157 ? -2.800 -5.060 5.746 1.00 90.81 157 PRO A O 1
ATOM 1235 N N . ARG A 1 158 ? -4.985 -4.547 5.908 1.00 92.81 158 ARG A N 1
ATOM 1236 C CA . ARG A 1 158 ? -4.854 -3.565 6.991 1.00 92.81 158 ARG A CA 1
ATOM 1237 C C . ARG A 1 158 ? -5.993 -3.687 7.984 1.00 92.81 158 ARG A C 1
ATOM 1239 O O . ARG A 1 158 ? -7.110 -4.054 7.635 1.00 92.81 158 ARG A O 1
ATOM 1246 N N . TYR A 1 159 ? -5.715 -3.309 9.219 1.00 93.00 159 TYR A N 1
ATOM 1247 C CA . TYR A 1 159 ? -6.737 -3.102 10.233 1.00 93.00 159 TYR A CA 1
ATOM 1248 C C . TYR A 1 159 ? -7.086 -1.629 10.304 1.00 93.00 159 TYR A C 1
ATOM 1250 O O . TYR A 1 159 ? -6.196 -0.779 10.319 1.00 93.00 159 TYR A O 1
ATOM 1258 N N . VAL A 1 160 ? -8.372 -1.325 10.391 1.00 92.69 160 VAL A N 1
ATOM 1259 C CA . VAL A 1 160 ? -8.854 0.047 10.505 1.00 92.69 160 VAL A CA 1
ATOM 1260 C C . VAL A 1 160 ? -9.762 0.149 11.717 1.00 92.69 160 VAL A C 1
ATOM 1262 O O . VAL A 1 160 ? -10.730 -0.593 11.858 1.00 92.69 160 VAL A O 1
ATOM 1265 N N . LEU A 1 161 ? -9.429 1.074 12.608 1.00 93.06 161 LEU A N 1
ATOM 1266 C CA . LEU A 1 161 ? -10.263 1.473 13.731 1.00 93.06 161 LEU A CA 1
ATOM 1267 C C . LEU A 1 161 ? -10.847 2.839 13.406 1.00 93.06 161 LEU A C 1
ATOM 1269 O O . LEU A 1 161 ? -10.090 3.785 13.210 1.00 93.06 161 LEU A O 1
ATOM 1273 N N . HIS A 1 162 ? -12.167 2.952 13.369 1.00 93.19 162 HIS A N 1
ATOM 1274 C CA . HIS A 1 162 ? -12.857 4.193 13.033 1.00 93.19 162 HIS A CA 1
ATOM 1275 C C . HIS A 1 162 ? -13.883 4.549 14.107 1.00 93.19 162 HIS A C 1
ATOM 1277 O O . HIS A 1 162 ? -14.690 3.707 14.497 1.00 93.19 162 HIS A O 1
ATOM 1283 N N . ILE A 1 163 ? -13.874 5.793 14.583 1.00 92.62 163 ILE A N 1
ATOM 1284 C CA . ILE A 1 163 ? -14.875 6.285 15.532 1.00 92.62 163 ILE A CA 1
ATOM 1285 C C . ILE A 1 163 ? -16.048 6.860 14.750 1.00 92.62 163 ILE A C 1
ATOM 1287 O O . ILE A 1 163 ? -15.974 7.964 14.212 1.00 92.62 163 ILE A O 1
ATOM 1291 N N . HIS A 1 164 ? -17.155 6.127 14.728 1.00 89.81 164 HIS A N 1
ATOM 1292 C CA . HIS A 1 164 ? -18.377 6.589 14.089 1.00 89.81 164 HIS A CA 1
ATOM 1293 C C . HIS A 1 164 ? -19.189 7.443 15.066 1.00 89.81 164 HIS A C 1
ATOM 1295 O O . HIS A 1 164 ? -19.409 7.044 16.207 1.00 89.81 164 HIS A O 1
ATOM 1301 N N . GLN A 1 165 ? -19.706 8.588 14.620 1.00 91.19 165 GLN A N 1
ATOM 1302 C CA . GLN A 1 165 ? -20.638 9.382 15.419 1.00 91.19 165 GLN A CA 1
ATOM 1303 C C . GLN A 1 165 ? -22.074 8.914 15.189 1.00 91.19 165 GLN A C 1
ATOM 1305 O O . GLN A 1 165 ? -22.650 9.131 14.129 1.00 91.19 165 GLN A O 1
ATOM 1310 N N . PHE A 1 166 ? -22.666 8.267 16.190 1.00 89.25 166 PHE A N 1
ATOM 1311 C CA . PHE A 1 166 ? -24.034 7.764 16.122 1.00 89.25 166 PHE A CA 1
ATOM 1312 C C . PHE A 1 166 ? -24.968 8.605 16.997 1.00 89.25 166 PHE A C 1
ATOM 1314 O O . PHE A 1 166 ? -24.842 8.609 18.223 1.00 89.25 166 PHE A O 1
ATOM 1321 N N . ALA A 1 167 ? -25.903 9.318 16.368 1.00 92.62 167 ALA A N 1
ATOM 1322 C CA . ALA A 1 167 ? -26.959 10.049 17.059 1.00 92.62 167 ALA A CA 1
ATOM 1323 C C . ALA A 1 167 ? -28.176 9.137 17.264 1.00 92.62 167 ALA A C 1
ATOM 1325 O O . ALA A 1 167 ? -28.738 8.604 16.308 1.00 92.62 167 ALA A O 1
ATOM 1326 N N . HIS A 1 168 ? -28.575 8.954 18.518 1.00 92.31 168 HIS A N 1
ATOM 1327 C CA . HIS A 1 168 ? -29.758 8.189 18.896 1.00 92.31 168 HIS A CA 1
ATOM 1328 C C . HIS A 1 168 ? -31.018 9.049 18.785 1.00 92.31 168 HIS A C 1
ATOM 1330 O O . HIS A 1 168 ? -30.969 10.274 18.893 1.00 92.31 168 HIS A O 1
ATOM 1336 N N . ALA A 1 169 ? -32.173 8.397 18.633 1.00 93.62 169 ALA A N 1
ATOM 1337 C CA . ALA A 1 169 ? -33.469 9.075 18.554 1.00 93.62 169 ALA A CA 1
ATOM 1338 C C . ALA A 1 169 ? -33.830 9.867 19.829 1.00 93.62 169 ALA A C 1
ATOM 1340 O O . ALA A 1 169 ? -34.626 10.798 19.766 1.00 93.62 169 ALA A O 1
ATOM 1341 N N . ASP A 1 170 ? -33.234 9.523 20.976 1.00 93.31 170 ASP A N 1
ATOM 1342 C CA . ASP A 1 170 ? -33.406 10.222 22.257 1.00 93.31 170 ASP A CA 1
ATOM 1343 C C . ASP A 1 170 ? -32.512 11.473 22.401 1.00 93.31 170 ASP A C 1
ATOM 1345 O O . ASP A 1 170 ? -32.512 12.117 23.451 1.00 93.31 170 ASP A O 1
ATOM 1349 N N . GLY A 1 171 ? -31.744 11.822 21.362 1.00 91.69 171 GLY A N 1
ATOM 1350 C CA . GLY A 1 171 ? -30.840 12.972 21.337 1.00 91.69 171 GLY A CA 1
ATOM 1351 C C . GLY A 1 171 ? -29.446 12.698 21.907 1.00 91.69 171 GLY A C 1
ATOM 1352 O O . GLY A 1 171 ? -28.595 13.589 21.889 1.00 91.69 171 GLY A O 1
ATOM 1353 N N . ARG A 1 172 ? -29.164 11.485 22.398 1.00 93.62 172 ARG A N 1
ATOM 1354 C CA . ARG A 1 172 ? -27.815 11.115 22.844 1.00 93.62 172 ARG A CA 1
ATOM 1355 C C . ARG A 1 172 ? -26.899 10.876 21.651 1.00 93.62 172 ARG A C 1
ATOM 1357 O O . ARG A 1 172 ? -27.310 10.335 20.630 1.00 93.62 172 ARG A O 1
ATOM 1364 N N . VAL A 1 173 ? -25.619 11.198 21.812 1.00 91.31 173 VAL A N 1
ATOM 1365 C CA . VAL A 1 173 ? -24.579 10.872 20.829 1.00 91.31 173 VAL A CA 1
ATOM 1366 C C . VAL A 1 173 ? -23.663 9.811 21.419 1.00 91.31 173 VAL A C 1
ATOM 1368 O O . VAL A 1 173 ? -23.129 9.972 22.513 1.00 91.31 173 VAL A O 1
ATOM 1371 N N . SER A 1 174 ? -23.501 8.706 20.703 1.00 90.75 174 SER A N 1
ATOM 1372 C CA . SER A 1 174 ? -22.525 7.661 21.002 1.00 90.75 174 SER A CA 1
ATOM 1373 C C . SER A 1 174 ? -21.396 7.691 19.985 1.00 90.75 174 SER A C 1
ATOM 1375 O O . SER A 1 174 ? -21.606 8.023 18.821 1.00 90.75 174 SER A O 1
ATOM 1377 N N . LEU A 1 175 ? -20.206 7.302 20.433 1.00 91.19 175 LEU A N 1
ATOM 1378 C CA . LEU A 1 175 ? -19.002 7.213 19.612 1.00 91.19 175 LEU A CA 1
ATOM 1379 C C . LEU A 1 175 ? -18.513 5.755 19.551 1.00 91.19 175 LEU A C 1
ATOM 1381 O O . LEU A 1 175 ? -17.476 5.436 20.138 1.00 91.19 175 LEU A O 1
ATOM 1385 N N . PRO A 1 176 ? -19.279 4.821 18.947 1.00 91.19 176 PRO A N 1
ATOM 1386 C CA . PRO A 1 176 ? -18.808 3.455 18.774 1.00 91.19 176 PRO A CA 1
ATOM 1387 C C . PRO A 1 176 ? -17.542 3.415 17.914 1.00 91.19 176 PRO A C 1
ATOM 1389 O O . PRO A 1 176 ? -17.437 4.086 16.887 1.00 91.19 176 PRO A O 1
ATOM 1392 N N . ILE A 1 177 ? -16.599 2.570 18.325 1.00 91.12 177 ILE A N 1
ATOM 1393 C CA . ILE A 1 177 ? -15.411 2.254 17.537 1.00 91.12 177 ILE A CA 1
ATOM 1394 C C . ILE A 1 177 ? -15.746 1.056 16.651 1.00 91.12 177 ILE A C 1
ATOM 1396 O O . ILE A 1 177 ? -16.030 -0.032 17.154 1.00 91.12 177 ILE A O 1
ATOM 1400 N N . ALA A 1 178 ? -15.712 1.262 15.340 1.00 90.06 178 ALA A N 1
ATOM 1401 C CA . ALA A 1 178 ? -15.783 0.205 14.349 1.00 90.06 178 ALA A CA 1
ATOM 1402 C C . ALA A 1 178 ? -14.381 -0.358 14.110 1.00 90.06 178 ALA A C 1
ATOM 1404 O O . ALA A 1 178 ? -13.444 0.396 13.841 1.00 90.06 178 ALA A O 1
ATOM 1405 N N . PHE A 1 179 ? -14.248 -1.679 14.199 1.00 92.31 179 PHE A N 1
ATOM 1406 C CA . PHE A 1 179 ? -13.045 -2.395 13.798 1.00 92.31 179 PHE A CA 1
ATOM 1407 C C . PHE A 1 179 ? -13.304 -3.118 12.479 1.00 92.31 179 PHE A C 1
ATOM 1409 O O . PHE A 1 179 ? -14.147 -4.014 12.398 1.00 92.31 179 PHE A O 1
ATOM 1416 N N . LEU A 1 180 ? -12.580 -2.681 11.454 1.00 90.62 180 LEU A N 1
ATOM 1417 C CA . LEU A 1 180 ? -12.666 -3.155 10.085 1.00 90.62 180 LEU A CA 1
ATOM 1418 C C . LEU A 1 180 ? -11.370 -3.883 9.731 1.00 90.62 180 LEU A C 1
ATOM 1420 O O . LEU A 1 180 ? -10.268 -3.409 10.025 1.00 90.62 180 LEU A O 1
ATOM 1424 N N . VAL A 1 181 ? -11.507 -5.021 9.061 1.00 91.69 1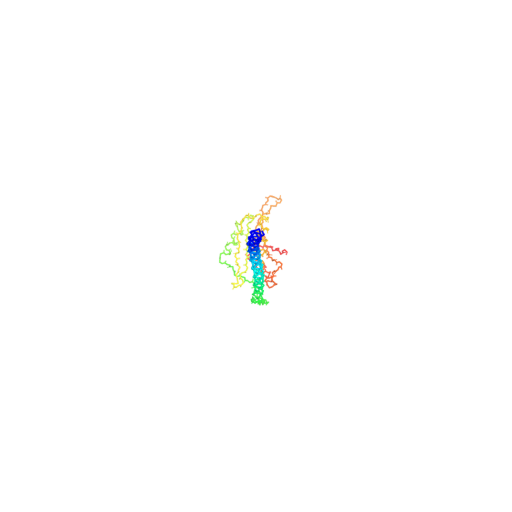81 VAL A N 1
ATOM 1425 C CA . VAL A 1 181 ? -10.380 -5.757 8.487 1.00 91.69 181 VAL A CA 1
ATOM 1426 C C . VAL A 1 181 ? -10.438 -5.559 6.979 1.00 91.69 181 VAL A C 1
ATOM 1428 O O . VAL A 1 181 ? -11.268 -6.157 6.300 1.00 91.69 181 VAL A O 1
ATOM 1431 N N . LEU A 1 182 ? -9.582 -4.682 6.461 1.00 90.56 182 LEU A N 1
ATOM 1432 C CA . LEU A 1 182 ? -9.486 -4.411 5.035 1.00 90.56 182 LEU A CA 1
ATOM 1433 C C . LEU A 1 182 ? -8.644 -5.510 4.384 1.00 90.56 182 LEU A C 1
ATOM 1435 O O . LEU A 1 182 ? -7.433 -5.580 4.604 1.00 90.56 182 LEU A O 1
ATOM 1439 N N . MET A 1 183 ? -9.280 -6.356 3.576 1.00 89.50 183 MET A N 1
ATOM 1440 C CA . MET A 1 183 ? -8.612 -7.404 2.805 1.00 89.50 183 MET A CA 1
ATOM 1441 C C . MET A 1 183 ? -8.919 -7.252 1.313 1.00 89.50 183 MET A C 1
ATOM 1443 O O . MET A 1 183 ? -9.986 -7.673 0.877 1.00 89.50 183 MET A O 1
ATOM 1447 N N . PRO A 1 184 ? -7.991 -6.690 0.520 1.00 87.44 184 PRO A N 1
ATOM 1448 C CA . PRO A 1 184 ? -8.143 -6.644 -0.931 1.00 87.44 184 PRO A CA 1
ATOM 1449 C C . PRO A 1 184 ? -8.253 -8.044 -1.559 1.00 87.44 184 PRO A C 1
ATOM 1451 O O . PRO A 1 184 ? -7.665 -9.016 -1.069 1.00 87.44 184 PRO A O 1
ATOM 1454 N N . ASP A 1 185 ? -8.954 -8.145 -2.690 1.00 82.94 185 ASP A N 1
ATOM 1455 C CA . ASP A 1 185 ? -9.258 -9.427 -3.341 1.00 82.94 185 ASP A CA 1
ATOM 1456 C C . ASP A 1 185 ? -8.003 -10.226 -3.711 1.00 82.94 185 ASP A C 1
ATOM 1458 O O . ASP A 1 185 ? -7.933 -11.441 -3.479 1.00 82.94 185 ASP A O 1
ATOM 1462 N N . HIS A 1 186 ? -6.985 -9.526 -4.214 1.00 82.94 186 HIS A N 1
ATOM 1463 C CA . HIS A 1 186 ? -5.742 -10.097 -4.735 1.00 82.94 186 HIS A CA 1
ATOM 1464 C C . HIS A 1 186 ? -4.709 -10.471 -3.659 1.00 82.94 186 HIS A C 1
ATOM 1466 O O . HIS A 1 186 ? -3.610 -10.905 -3.998 1.00 82.94 186 HIS A O 1
ATOM 1472 N N . VAL A 1 187 ? -5.036 -10.337 -2.368 1.00 85.50 187 VAL A N 1
ATOM 1473 C CA . VAL A 1 187 ? -4.113 -10.710 -1.287 1.00 85.50 187 VAL A CA 1
ATOM 1474 C C . VAL A 1 187 ? -3.860 -12.230 -1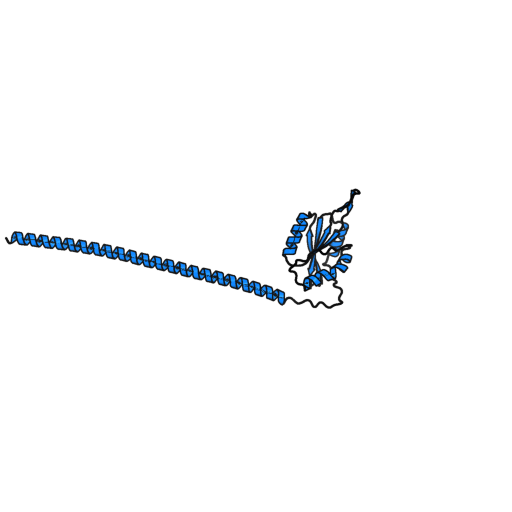.296 1.00 85.50 187 VAL A C 1
ATOM 1476 O O . VAL A 1 187 ? -4.819 -13.014 -1.310 1.00 85.50 187 VAL A O 1
ATOM 1479 N N . PRO A 1 188 ? -2.594 -12.686 -1.236 1.00 85.31 188 PRO A N 1
ATOM 1480 C CA . PRO A 1 188 ? -2.261 -14.099 -1.102 1.00 85.31 188 PRO A CA 1
ATOM 1481 C C . PRO A 1 188 ? -2.955 -14.768 0.092 1.00 85.31 188 PRO A C 1
ATOM 1483 O O . PRO A 1 188 ? -3.051 -14.195 1.177 1.00 85.31 188 PRO A O 1
ATOM 1486 N N . VAL A 1 189 ? -3.375 -16.026 -0.073 1.00 86.19 189 VAL A N 1
ATOM 1487 C CA . VAL A 1 189 ? -4.113 -16.787 0.960 1.00 86.19 189 VAL A CA 1
ATOM 1488 C C . VAL A 1 189 ? -3.385 -16.805 2.308 1.00 86.19 189 VAL A C 1
ATOM 1490 O O . VAL A 1 189 ? -4.022 -16.673 3.349 1.00 86.19 189 VAL A O 1
ATOM 1493 N N . HIS A 1 190 ? -2.054 -16.912 2.305 1.00 83.12 190 HIS A N 1
ATOM 1494 C CA . HIS A 1 190 ? -1.267 -16.921 3.540 1.00 83.12 190 HIS A CA 1
ATOM 1495 C C . HIS A 1 190 ? -1.382 -15.603 4.325 1.00 83.12 190 HIS A C 1
ATOM 1497 O O . HIS A 1 190 ? -1.505 -15.642 5.546 1.00 83.12 190 HIS A O 1
ATOM 1503 N N . LEU A 1 191 ? -1.411 -14.449 3.642 1.00 86.00 191 LEU A N 1
ATOM 1504 C CA . LEU A 1 191 ? -1.612 -13.147 4.283 1.00 86.00 191 LEU A CA 1
ATOM 1505 C C . LEU A 1 191 ? -3.049 -12.985 4.775 1.00 86.00 191 LEU A C 1
ATOM 1507 O O . LEU A 1 191 ? -3.251 -12.429 5.850 1.00 86.00 191 LEU A O 1
ATOM 1511 N N . LYS A 1 192 ? -4.038 -13.517 4.041 1.00 87.81 192 LYS A N 1
ATOM 1512 C CA . LYS A 1 192 ? -5.432 -13.533 4.508 1.00 87.81 192 LYS A CA 1
ATOM 1513 C C . LYS A 1 192 ? -5.535 -14.256 5.849 1.00 87.81 192 LYS A C 1
ATOM 1515 O O . LYS A 1 192 ? -6.019 -13.672 6.808 1.00 87.81 192 LYS A O 1
ATOM 1520 N N . VAL A 1 193 ? -4.989 -15.471 5.952 1.00 86.94 193 VAL A N 1
ATOM 1521 C CA . VAL A 1 193 ? -4.991 -16.243 7.210 1.00 86.94 193 VAL A CA 1
ATOM 1522 C C . VAL A 1 193 ? -4.272 -15.492 8.333 1.00 86.94 193 VAL A C 1
ATOM 1524 O O . VAL A 1 193 ? -4.785 -15.432 9.452 1.00 86.94 193 VAL A O 1
ATOM 1527 N N . LEU A 1 194 ? -3.118 -14.894 8.024 1.00 87.12 194 LEU A N 1
ATOM 1528 C CA . LEU A 1 194 ? -2.310 -14.132 8.975 1.00 87.12 194 LEU A CA 1
ATOM 1529 C C . LEU A 1 194 ? -3.060 -12.925 9.554 1.00 87.12 194 LEU A C 1
ATOM 1531 O O . LEU A 1 194 ? -2.925 -12.635 10.737 1.00 87.12 194 LEU A O 1
ATOM 1535 N N . TYR A 1 195 ? -3.884 -12.256 8.747 1.00 89.62 195 TYR A N 1
ATOM 1536 C CA . TYR A 1 195 ? -4.676 -11.109 9.186 1.00 89.62 195 TYR A CA 1
ATOM 1537 C C . TYR A 1 195 ? -6.050 -11.480 9.754 1.00 89.62 195 TYR A C 1
ATOM 1539 O O . TYR A 1 195 ? -6.619 -10.710 10.516 1.00 89.62 195 TYR A O 1
ATOM 1547 N N . THR A 1 196 ? -6.614 -12.645 9.431 1.00 88.81 196 THR A N 1
ATOM 1548 C CA . THR A 1 196 ? -7.924 -13.049 9.971 1.00 88.81 196 THR A CA 1
ATOM 1549 C C . THR A 1 196 ? -7.825 -13.755 11.317 1.00 88.81 196 THR A C 1
ATOM 1551 O O . THR A 1 196 ? -8.694 -13.577 12.166 1.00 88.81 196 THR A O 1
ATOM 1554 N N . ARG A 1 197 ? -6.781 -14.562 11.546 1.00 87.19 197 ARG A N 1
ATOM 1555 C CA . ARG A 1 197 ? -6.631 -15.328 12.795 1.00 87.19 197 ARG A CA 1
ATOM 1556 C C . ARG A 1 197 ? -6.505 -14.476 14.070 1.00 87.19 197 ARG A C 1
ATOM 1558 O O . ARG A 1 197 ? -7.204 -14.789 15.032 1.00 87.19 197 ARG A O 1
ATOM 1565 N N . PRO A 1 198 ? -5.696 -13.402 14.122 1.00 87.19 198 PRO A N 1
ATOM 1566 C CA . PRO A 1 198 ? -5.526 -12.611 15.343 1.00 87.19 198 PRO A CA 1
ATOM 1567 C C . PRO A 1 198 ? -6.720 -11.691 15.649 1.00 87.19 198 PRO A C 1
ATOM 1569 O O . PRO A 1 198 ? -6.754 -11.091 16.719 1.00 87.19 198 PRO A O 1
ATOM 1572 N N . VAL A 1 199 ? -7.708 -11.565 14.749 1.00 88.38 199 VAL A N 1
ATOM 1573 C CA . VAL A 1 199 ? -8.838 -10.620 14.875 1.00 88.38 199 VAL A CA 1
ATOM 1574 C C . VAL A 1 199 ? -9.559 -10.762 16.213 1.00 88.38 199 VAL A C 1
ATOM 1576 O O . VAL A 1 199 ? -9.874 -9.749 16.834 1.00 88.38 199 VAL A O 1
ATOM 1579 N N . ALA A 1 200 ? -9.776 -11.993 16.686 1.00 84.06 200 ALA A N 1
ATOM 1580 C CA . ALA A 1 200 ? -10.430 -12.241 17.968 1.00 84.06 200 ALA A CA 1
ATOM 1581 C C . ALA A 1 200 ? -9.639 -11.643 19.148 1.00 84.06 200 ALA A C 1
ATOM 1583 O O . ALA A 1 200 ? -10.189 -10.846 19.903 1.00 84.06 200 ALA A O 1
ATOM 1584 N N . GLY A 1 201 ? -8.337 -11.933 19.258 1.00 84.06 201 GLY A N 1
ATOM 1585 C CA . GLY A 1 201 ? -7.489 -11.375 20.323 1.00 84.06 201 GLY A CA 1
ATOM 1586 C C . GLY A 1 201 ? -7.237 -9.868 20.179 1.00 84.06 201 GLY A C 1
ATOM 1587 O O . GLY A 1 201 ? -7.077 -9.140 21.164 1.00 84.06 201 GLY A O 1
ATOM 1588 N N . LEU A 1 202 ? -7.256 -9.359 18.945 1.00 87.38 202 LEU A N 1
ATOM 1589 C CA . LEU A 1 202 ? -7.162 -7.927 18.675 1.00 87.38 202 LEU A CA 1
ATOM 1590 C C . LEU A 1 202 ? -8.422 -7.173 19.111 1.00 87.38 202 LEU A C 1
ATOM 1592 O O . LEU A 1 202 ? -8.299 -6.043 19.579 1.00 87.38 202 LEU A O 1
ATOM 1596 N N . CYS A 1 203 ? -9.611 -7.784 19.038 1.00 85.75 203 CYS A N 1
ATOM 1597 C CA . CYS A 1 203 ? -10.836 -7.169 19.559 1.00 85.75 203 CYS A CA 1
ATOM 1598 C C . CYS A 1 203 ? -10.706 -6.846 21.054 1.00 85.75 203 CYS A C 1
ATOM 1600 O O . CYS A 1 203 ? -11.016 -5.725 21.469 1.00 85.75 203 CYS A O 1
ATOM 1602 N N . ASP A 1 204 ? -10.164 -7.781 21.837 1.00 83.25 204 ASP A N 1
ATOM 1603 C CA . ASP A 1 204 ? -9.917 -7.593 23.269 1.00 83.25 204 ASP A CA 1
ATOM 1604 C C . ASP A 1 204 ? -8.855 -6.516 23.519 1.00 83.25 204 ASP A C 1
ATOM 1606 O O . ASP A 1 204 ? -9.039 -5.620 24.347 1.00 83.25 204 ASP A O 1
ATOM 1610 N N . THR A 1 205 ? -7.771 -6.542 22.738 1.00 83.44 205 THR A N 1
ATOM 1611 C CA . THR A 1 205 ? -6.676 -5.561 22.821 1.00 83.44 205 THR A CA 1
ATOM 1612 C C . THR A 1 205 ? -7.160 -4.137 22.521 1.00 83.44 205 THR A C 1
ATOM 1614 O O . THR A 1 205 ? -6.803 -3.181 23.218 1.00 83.44 205 THR A O 1
ATOM 1617 N N . PHE A 1 206 ? -8.002 -3.972 21.501 1.00 85.75 206 PHE A N 1
ATOM 1618 C CA . PHE A 1 206 ? -8.574 -2.679 21.124 1.00 85.75 206 PHE A CA 1
ATOM 1619 C C . PHE A 1 206 ? -9.746 -2.2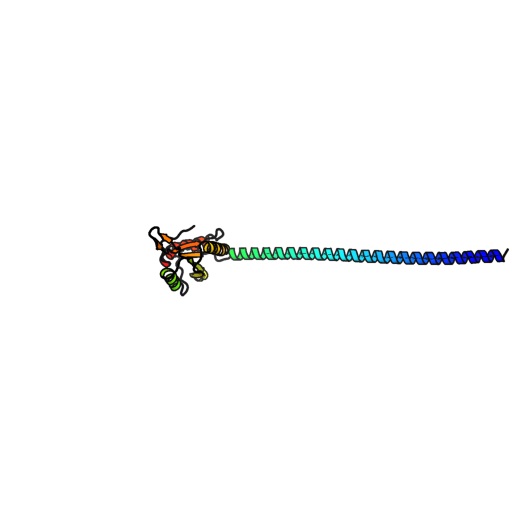73 22.033 1.00 85.75 206 PHE A C 1
ATOM 1621 O O . PHE A 1 206 ? -10.040 -1.081 22.173 1.00 85.75 206 PHE A O 1
ATOM 1628 N N . GLY A 1 207 ? -10.366 -3.228 22.729 1.00 83.06 207 GLY A N 1
ATOM 1629 C CA . GLY A 1 207 ? -11.549 -3.006 23.555 1.00 83.06 207 GLY A CA 1
ATOM 1630 C C . GLY A 1 207 ? -12.788 -2.709 22.712 1.00 83.06 207 GLY A C 1
ATOM 1631 O O . GLY A 1 207 ? -13.547 -1.796 23.038 1.00 83.06 207 GLY A O 1
ATOM 1632 N N . VAL A 1 208 ? -12.958 -3.439 21.607 1.00 85.06 208 VAL A N 1
ATOM 1633 C CA . VAL A 1 208 ? -14.078 -3.300 20.665 1.00 85.06 208 VAL A CA 1
ATOM 1634 C C . VAL A 1 208 ? -14.962 -4.543 20.717 1.00 85.06 208 VAL A C 1
ATOM 1636 O O . VAL A 1 208 ? -14.482 -5.668 20.663 1.00 85.06 208 VAL A O 1
ATOM 1639 N N . ALA A 1 209 ? -16.276 -4.343 20.836 1.00 70.12 209 ALA A N 1
ATOM 1640 C CA . ALA A 1 209 ? -17.223 -5.434 21.084 1.00 70.12 209 ALA A CA 1
ATOM 1641 C C . ALA A 1 209 ? -17.675 -6.182 19.813 1.00 70.12 209 ALA A C 1
ATOM 1643 O O . ALA A 1 209 ? -18.320 -7.223 19.917 1.00 70.12 209 ALA A O 1
ATOM 1644 N N . LYS A 1 210 ? -17.407 -5.637 18.617 1.00 63.47 210 LYS A N 1
ATOM 1645 C CA . LYS A 1 210 ? -17.828 -6.203 17.326 1.00 63.47 210 LYS A CA 1
ATOM 1646 C C . LYS A 1 210 ? -16.775 -5.911 16.257 1.00 63.47 210 LYS A C 1
ATOM 1648 O O . LYS A 1 210 ? -16.444 -4.747 16.042 1.00 63.47 210 LYS A O 1
ATOM 1653 N N . HIS A 1 211 ? -16.293 -6.947 15.578 1.00 60.75 211 HIS A N 1
ATOM 1654 C CA . HIS A 1 211 ? -15.635 -6.808 14.280 1.00 60.75 211 HIS A CA 1
ATOM 1655 C C . HIS A 1 211 ? -16.664 -7.115 13.191 1.00 60.75 211 HIS A C 1
ATOM 1657 O O . HIS A 1 211 ? -17.502 -8.002 13.359 1.00 60.75 211 HIS A O 1
ATOM 1663 N N . VAL A 1 212 ? -16.626 -6.363 12.095 1.00 55.66 212 VAL A N 1
ATOM 1664 C CA . VAL A 1 212 ? -17.404 -6.668 10.891 1.00 55.66 212 VAL A CA 1
ATOM 1665 C C . VAL A 1 212 ? -16.392 -7.012 9.815 1.00 55.66 212 VAL A C 1
ATOM 1667 O O . VAL A 1 212 ? -15.582 -6.169 9.431 1.00 55.66 212 VAL A O 1
ATOM 1670 N N . THR A 1 213 ? -16.398 -8.265 9.376 1.00 51.47 213 THR A N 1
ATOM 1671 C CA . THR A 1 213 ? -15.694 -8.661 8.159 1.00 51.47 213 THR A CA 1
ATOM 1672 C C . THR A 1 213 ? -16.643 -8.356 6.999 1.00 51.47 213 THR A C 1
ATOM 1674 O O . THR A 1 213 ? -17.740 -8.921 7.006 1.00 51.47 213 THR A O 1
ATOM 1677 N N . PRO A 1 214 ? -16.310 -7.407 6.105 1.00 43.06 214 PRO A N 1
ATOM 1678 C CA . PRO A 1 214 ? -17.116 -7.149 4.915 1.00 43.06 214 PRO A CA 1
ATOM 1679 C C . PRO A 1 214 ? -17.170 -8.371 3.990 1.00 43.06 214 PRO A C 1
ATOM 1681 O O . PRO A 1 214 ? -16.210 -9.179 4.011 1.00 43.06 214 PRO A O 1
#

pLDDT: mean 83.3, std 12.54, range [39.5, 94.69]